Protein AF-A0A7C7HVB0-F1 (afdb_monomer)

Nearest PDB structures (foldseek):
  6q58-assembly1_A  TM=4.649E-01  e=7.380E+00  Streptomyces lividans 1326
  5cwp-assembly1_A  TM=2.151E-01  e=1.374E+00  synthetic construct
  7ep2-assembly2_D  TM=2.097E-01  e=2.807E+00  Homo sapiens

Structure (mmCIF, N/CA/C/O backbone):
data_AF-A0A7C7HVB0-F1
#
_entry.id   AF-A0A7C7HVB0-F1
#
loop_
_atom_site.group_PDB
_atom_site.id
_atom_site.type_symbol
_atom_site.label_atom_id
_atom_site.label_alt_id
_atom_site.label_comp_id
_atom_site.label_asym_id
_atom_site.label_entity_id
_atom_site.label_seq_id
_atom_site.pdbx_PDB_ins_code
_atom_site.Cartn_x
_atom_site.Cartn_y
_atom_site.Cartn_z
_atom_site.occupancy
_atom_site.B_iso_or_equiv
_atom_site.auth_seq_id
_atom_site.auth_comp_id
_atom_site.auth_asym_id
_atom_site.auth_atom_id
_atom_site.pdbx_PDB_model_num
ATOM 1 N N . MET A 1 1 ? -3.105 -28.404 -11.702 1.00 42.12 1 MET A N 1
ATOM 2 C CA . MET A 1 1 ? -2.028 -27.548 -11.174 1.00 42.12 1 MET A CA 1
ATOM 3 C C . MET A 1 1 ? -1.802 -28.006 -9.749 1.00 42.12 1 MET A C 1
ATOM 5 O O . MET A 1 1 ? -2.769 -28.038 -9.002 1.00 42.12 1 MET A O 1
ATOM 9 N N . GLU A 1 2 ? -0.617 -28.527 -9.426 1.00 42.00 2 GLU A N 1
ATOM 10 C CA . GLU A 1 2 ? -0.281 -28.885 -8.041 1.00 42.00 2 GLU A CA 1
ATOM 11 C C . GLU A 1 2 ? -0.325 -27.612 -7.193 1.00 42.00 2 GLU A C 1
ATOM 13 O O . GLU A 1 2 ? 0.260 -26.604 -7.588 1.00 42.00 2 GLU A O 1
ATOM 18 N N . ASN A 1 3 ? -1.037 -27.647 -6.064 1.00 48.50 3 ASN A N 1
ATOM 19 C CA . ASN A 1 3 ? -1.001 -26.578 -5.071 1.00 48.50 3 ASN A CA 1
ATOM 20 C C . ASN A 1 3 ? 0.441 -26.468 -4.571 1.00 48.50 3 ASN A C 1
ATOM 22 O O . ASN A 1 3 ? 0.884 -27.282 -3.759 1.00 48.50 3 ASN A O 1
ATOM 26 N N . MET A 1 4 ? 1.190 -25.506 -5.107 1.00 57.09 4 MET A N 1
ATOM 27 C CA . MET A 1 4 ? 2.541 -25.223 -4.653 1.00 57.09 4 MET A CA 1
ATOM 28 C C . MET A 1 4 ? 2.419 -24.672 -3.234 1.00 57.09 4 MET A C 1
ATOM 30 O O . MET A 1 4 ? 1.972 -23.549 -3.028 1.00 57.09 4 MET A O 1
ATOM 34 N N . HIS A 1 5 ? 2.719 -25.512 -2.247 1.00 66.75 5 HIS A N 1
ATOM 35 C CA . HIS A 1 5 ? 2.723 -25.111 -0.850 1.00 66.75 5 HIS A CA 1
ATOM 36 C C . HIS A 1 5 ? 3.923 -24.188 -0.624 1.00 66.75 5 HIS A C 1
ATOM 38 O O . HIS A 1 5 ? 5.062 -24.589 -0.869 1.00 66.75 5 HIS A O 1
ATOM 44 N N . TYR A 1 6 ? 3.659 -22.956 -0.194 1.00 70.06 6 TYR A N 1
ATOM 45 C CA . TYR A 1 6 ? 4.676 -21.975 0.169 1.00 70.06 6 TYR A CA 1
ATOM 46 C C . TYR A 1 6 ? 4.666 -21.828 1.698 1.00 70.06 6 TYR A C 1
ATOM 48 O O . TYR A 1 6 ? 3.836 -21.079 2.206 1.00 70.06 6 TYR A O 1
ATOM 56 N N . PRO A 1 7 ? 5.548 -22.521 2.446 1.00 76.56 7 PRO A N 1
ATOM 57 C CA . PRO A 1 7 ? 5.555 -22.475 3.914 1.00 76.56 7 PRO A CA 1
ATOM 58 C C . PRO A 1 7 ? 5.655 -21.051 4.473 1.00 76.56 7 PRO A C 1
ATOM 60 O O . PRO A 1 7 ? 5.001 -20.721 5.449 1.00 76.56 7 PRO A O 1
ATOM 63 N N . GLU A 1 8 ? 6.395 -20.182 3.779 1.00 79.25 8 GLU A N 1
ATOM 64 C CA . GLU A 1 8 ? 6.536 -18.761 4.120 1.00 79.25 8 GLU A CA 1
ATOM 65 C C . GLU A 1 8 ? 5.196 -18.002 4.116 1.00 79.25 8 GLU A C 1
ATOM 67 O O . GLU A 1 8 ? 5.037 -17.051 4.876 1.00 79.25 8 GLU A O 1
ATOM 72 N N . VAL A 1 9 ? 4.234 -18.411 3.276 1.00 83.06 9 VAL A N 1
ATOM 73 C CA . VAL A 1 9 ? 2.892 -17.807 3.232 1.00 83.06 9 VAL A CA 1
ATOM 74 C C . VAL A 1 9 ? 2.084 -18.227 4.449 1.00 83.06 9 VAL A C 1
ATOM 76 O O . VAL A 1 9 ? 1.495 -17.367 5.090 1.00 83.06 9 VAL A O 1
ATOM 79 N N . GLU A 1 10 ? 2.070 -19.518 4.789 1.00 87.94 10 GLU A N 1
ATOM 80 C CA . GLU A 1 10 ? 1.307 -20.006 5.946 1.00 87.94 10 GLU A CA 1
ATOM 81 C C . GLU A 1 10 ? 1.874 -19.460 7.262 1.00 87.94 10 GLU A C 1
ATOM 83 O O . GLU A 1 10 ? 1.115 -18.959 8.085 1.00 87.94 10 GLU A O 1
ATOM 88 N N . ASP A 1 11 ? 3.202 -19.443 7.423 1.00 90.56 11 ASP A N 1
ATOM 89 C CA . ASP A 1 11 ? 3.842 -18.889 8.621 1.00 90.56 11 ASP A CA 1
ATOM 90 C C . ASP A 1 11 ? 3.519 -17.394 8.800 1.00 90.56 11 ASP A C 1
ATOM 92 O O . ASP A 1 11 ? 3.215 -16.949 9.910 1.00 90.56 11 ASP A O 1
ATOM 96 N N . LEU A 1 12 ? 3.569 -16.604 7.717 1.00 92.50 12 LEU A N 1
ATOM 97 C CA . LEU A 1 12 ? 3.230 -15.178 7.769 1.00 92.50 12 LEU A CA 1
ATOM 98 C C . LEU A 1 12 ? 1.736 -14.967 8.021 1.00 92.50 12 LEU A C 1
ATOM 100 O O . LEU A 1 12 ? 1.354 -14.073 8.773 1.00 92.50 12 LEU A O 1
ATOM 104 N N . LYS A 1 13 ? 0.889 -15.791 7.407 1.00 94.12 13 LYS A N 1
ATOM 105 C CA . LYS A 1 13 ? -0.560 -15.755 7.580 1.00 94.12 13 LYS A CA 1
ATOM 106 C C . LYS A 1 13 ? -0.952 -16.035 9.030 1.00 94.12 13 LYS A C 1
ATOM 108 O O . LYS A 1 13 ? -1.757 -15.288 9.586 1.00 94.12 13 LYS A O 1
ATOM 113 N N . ASP A 1 14 ? -0.358 -17.050 9.651 1.00 94.81 14 ASP A N 1
ATOM 114 C CA . ASP A 1 14 ? -0.587 -17.384 11.059 1.00 94.81 14 ASP A CA 1
ATOM 115 C C . ASP A 1 14 ? -0.126 -16.252 11.985 1.00 94.81 14 ASP A C 1
ATOM 117 O O . ASP A 1 14 ? -0.855 -15.862 12.899 1.00 94.81 14 ASP A O 1
ATOM 121 N N . GLN A 1 15 ? 1.047 -15.663 11.721 1.00 94.44 15 GLN A N 1
ATOM 122 C CA . GLN A 1 15 ? 1.538 -14.503 12.475 1.00 94.44 15 GLN A CA 1
ATOM 123 C C . GLN A 1 15 ? 0.609 -13.296 12.331 1.00 94.44 15 GLN A C 1
ATOM 125 O O . GLN A 1 15 ? 0.209 -12.703 13.334 1.00 94.44 15 GLN A O 1
ATOM 130 N N . PHE A 1 16 ? 0.233 -12.957 11.097 1.00 96.75 16 PHE A N 1
ATOM 131 C CA . PHE A 1 16 ? -0.654 -11.842 10.796 1.00 96.75 16 PHE A CA 1
ATOM 132 C C . PHE A 1 16 ? -1.998 -12.009 11.507 1.00 96.75 16 PHE A C 1
ATOM 134 O O . PHE A 1 16 ? -2.391 -11.137 12.281 1.00 96.75 16 PHE A O 1
ATOM 141 N N . PHE A 1 17 ? -2.676 -13.146 11.326 1.00 97.44 17 PHE A N 1
ATOM 142 C CA . PHE A 1 17 ? -3.973 -13.371 11.961 1.00 97.44 17 PHE A CA 1
ATOM 143 C C . PHE A 1 17 ? -3.888 -13.510 13.478 1.00 97.44 17 PHE A C 1
ATOM 145 O O . PHE A 1 17 ? -4.813 -13.075 14.159 1.00 97.44 17 PHE A O 1
ATOM 152 N N . GLY A 1 18 ? -2.774 -14.009 14.017 1.00 97.00 18 GLY A N 1
ATOM 153 C CA . GLY A 1 18 ? -2.519 -13.972 15.452 1.00 97.00 18 GLY A CA 1
ATOM 154 C C . GLY A 1 18 ? -2.481 -12.543 16.001 1.00 97.00 18 GLY A C 1
ATOM 155 O O . GLY A 1 18 ? -3.007 -12.292 17.083 1.00 97.00 18 GLY A O 1
ATOM 156 N N . ILE A 1 19 ? -1.916 -11.577 15.268 1.00 96.12 19 ILE A N 1
ATOM 157 C CA . ILE A 1 19 ? -1.970 -10.166 15.681 1.00 96.12 19 ILE A CA 1
ATOM 158 C C . ILE A 1 19 ? -3.394 -9.619 15.536 1.00 96.12 19 ILE A C 1
ATOM 160 O O . ILE A 1 19 ? -3.898 -8.990 16.465 1.00 96.12 19 ILE A O 1
ATOM 164 N N . ILE A 1 20 ? -4.064 -9.898 14.413 1.00 97.94 20 ILE A N 1
ATOM 165 C CA . ILE A 1 20 ? -5.434 -9.428 14.167 1.00 97.94 20 ILE A CA 1
ATOM 166 C C . ILE A 1 20 ? -6.388 -9.880 15.284 1.00 97.94 20 ILE A C 1
ATOM 168 O O . ILE A 1 20 ? -7.105 -9.059 15.844 1.00 97.94 20 ILE A O 1
ATOM 172 N N . GLU A 1 21 ? -6.351 -11.149 15.684 1.00 97.56 21 GLU A N 1
ATOM 173 C CA . GLU A 1 21 ? -7.216 -11.682 16.747 1.00 97.56 21 GLU A CA 1
ATOM 174 C C . GLU A 1 21 ? -6.940 -11.076 18.132 1.00 97.56 21 GLU A C 1
ATOM 176 O O . GLU A 1 21 ? -7.835 -11.028 18.974 1.00 97.56 21 GLU A O 1
ATOM 181 N N . ASN A 1 22 ? -5.714 -10.605 18.380 1.00 96.88 22 ASN A N 1
ATOM 182 C CA . ASN A 1 22 ? -5.331 -9.996 19.654 1.00 96.88 22 ASN A CA 1
ATOM 183 C C . ASN A 1 22 ? -5.592 -8.483 19.712 1.00 96.88 22 ASN A C 1
ATOM 185 O O . ASN A 1 22 ? -5.660 -7.920 20.805 1.00 96.88 22 ASN A O 1
ATOM 189 N N . SER A 1 23 ? -5.689 -7.816 18.560 1.00 96.94 23 SER A N 1
ATOM 190 C CA . SER A 1 23 ? -5.775 -6.352 18.469 1.00 96.94 23 SER A CA 1
ATOM 191 C C . SER A 1 23 ? -7.133 -5.829 18.001 1.00 96.94 23 SER A C 1
ATOM 193 O O . SER A 1 23 ? -7.411 -4.645 18.190 1.00 96.94 23 SER A O 1
ATOM 195 N N . PHE A 1 24 ? -7.967 -6.684 17.409 1.00 98.06 24 PHE A N 1
ATOM 196 C CA . PHE A 1 24 ? -9.258 -6.308 16.840 1.00 98.06 24 PHE A CA 1
ATOM 197 C C . PHE A 1 24 ? -10.408 -7.024 17.550 1.00 98.06 24 PHE A C 1
ATOM 199 O O . PHE A 1 24 ? -10.239 -8.096 18.137 1.00 98.06 24 PHE A O 1
ATOM 206 N N . SER A 1 25 ? -11.604 -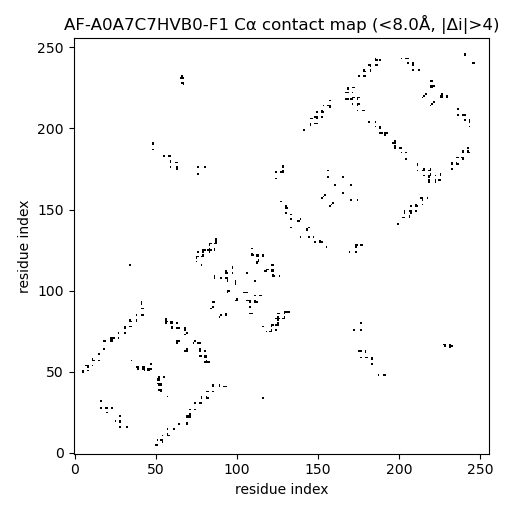6.444 17.482 1.00 98.19 25 SER A N 1
ATOM 207 C CA . SER A 1 25 ? -12.823 -7.165 17.844 1.00 98.19 25 SER A CA 1
ATOM 208 C C . SER A 1 25 ? -13.030 -8.378 16.931 1.00 98.19 25 SER A C 1
ATOM 210 O O . SER A 1 25 ? -12.550 -8.424 15.798 1.00 98.19 25 SER A O 1
ATOM 212 N N . ALA A 1 26 ? -13.773 -9.376 17.416 1.00 97.94 26 ALA A N 1
ATOM 213 C CA . ALA A 1 26 ? -14.021 -10.605 16.663 1.00 97.94 26 ALA A CA 1
ATOM 214 C C . ALA A 1 26 ? -14.677 -10.345 15.292 1.00 97.94 26 ALA A C 1
ATOM 216 O O . ALA A 1 26 ? -14.351 -11.025 14.321 1.00 97.94 26 ALA A O 1
ATOM 217 N N . ASP A 1 27 ? -15.556 -9.342 15.208 1.00 97.75 27 ASP A N 1
ATOM 218 C CA . ASP A 1 27 ? -16.249 -8.980 13.969 1.00 97.75 27 ASP A CA 1
ATOM 219 C C . ASP A 1 27 ? -15.281 -8.371 12.937 1.00 97.75 27 ASP A C 1
ATOM 221 O O . ASP A 1 27 ? -15.281 -8.791 11.778 1.00 97.75 27 ASP A O 1
ATOM 225 N N . GLU A 1 28 ? -14.407 -7.440 13.342 1.00 98.00 28 GLU A N 1
ATOM 226 C CA . GLU A 1 28 ? -13.402 -6.865 12.433 1.00 98.00 28 GLU A CA 1
ATOM 227 C C . GLU A 1 28 ? -12.306 -7.877 12.074 1.00 98.00 28 GLU A C 1
ATOM 229 O O . GLU A 1 28 ? -11.861 -7.924 10.925 1.00 98.00 28 GLU A O 1
ATOM 234 N N . ALA A 1 29 ? -11.914 -8.747 13.008 1.00 98.25 29 ALA A N 1
ATOM 235 C CA . ALA A 1 29 ? -10.972 -9.828 12.737 1.00 98.25 29 ALA A CA 1
ATOM 236 C C . ALA A 1 29 ? -11.500 -10.788 11.658 1.00 98.25 29 ALA A C 1
ATOM 238 O O . ALA A 1 29 ? -10.781 -11.118 10.708 1.00 98.25 29 ALA A O 1
ATOM 239 N N . GLU A 1 30 ? -12.772 -11.189 11.751 1.00 98.00 30 GLU A N 1
ATOM 240 C CA . GLU A 1 30 ? -13.417 -12.019 10.730 1.00 98.00 30 GLU A CA 1
ATOM 241 C C . GLU A 1 30 ? -13.552 -11.274 9.398 1.00 98.00 30 GLU A C 1
ATOM 243 O O . GLU A 1 30 ? -13.334 -11.848 8.329 1.00 98.00 30 GLU A O 1
ATOM 248 N N . ARG A 1 31 ? -13.835 -9.969 9.435 1.00 98.00 31 ARG A N 1
ATOM 249 C CA . ARG A 1 31 ? -13.910 -9.141 8.229 1.00 98.00 31 ARG A CA 1
ATOM 250 C C . ARG A 1 31 ? -12.564 -9.060 7.500 1.00 98.00 31 ARG A C 1
ATOM 252 O O . ARG A 1 31 ? -12.528 -9.231 6.279 1.00 98.00 31 ARG A O 1
ATOM 259 N N . ILE A 1 32 ? -11.461 -8.883 8.228 1.00 98.44 32 ILE A N 1
ATOM 260 C CA . ILE A 1 32 ? -10.094 -8.897 7.681 1.00 98.44 32 ILE A CA 1
ATOM 261 C C . ILE A 1 32 ? -9.744 -10.288 7.128 1.00 98.44 32 ILE A C 1
ATOM 263 O O . ILE A 1 32 ? -9.194 -10.402 6.029 1.00 98.44 32 ILE A O 1
ATOM 267 N N . ARG A 1 33 ? -10.115 -11.362 7.834 1.00 98.12 33 ARG A N 1
ATOM 268 C CA . ARG A 1 33 ? -9.918 -12.747 7.375 1.00 98.12 33 ARG A CA 1
ATOM 269 C C . ARG A 1 33 ? -10.678 -13.044 6.085 1.00 98.12 33 ARG A C 1
ATOM 271 O O . ARG A 1 33 ? -10.106 -13.594 5.142 1.00 98.12 33 ARG A O 1
ATOM 278 N N . SER A 1 34 ? -11.943 -12.643 6.017 1.00 97.69 34 SER A N 1
ATOM 279 C CA . SER A 1 34 ? -12.758 -12.769 4.811 1.00 97.69 34 SER A CA 1
ATOM 280 C C . SER A 1 34 ? -12.168 -11.959 3.655 1.00 97.69 34 SER A C 1
ATOM 282 O O . SER A 1 34 ? -12.130 -12.454 2.530 1.00 97.69 34 SER A O 1
ATOM 284 N N . ALA A 1 35 ? -11.689 -10.740 3.917 1.00 98.06 35 ALA A N 1
ATOM 285 C CA . ALA A 1 35 ? -11.037 -9.904 2.914 1.00 98.06 35 ALA A CA 1
ATOM 286 C C . ALA A 1 35 ? -9.789 -10.572 2.326 1.00 98.06 35 ALA A C 1
ATOM 288 O O . ALA A 1 35 ? -9.658 -10.631 1.107 1.00 98.06 35 ALA A O 1
ATOM 289 N N . HIS A 1 36 ? -8.921 -11.129 3.174 1.00 97.56 36 HIS A N 1
ATOM 290 C CA . HIS A 1 36 ? -7.733 -11.862 2.737 1.00 97.56 36 HIS A CA 1
ATOM 291 C C . HIS A 1 36 ? -8.094 -13.054 1.848 1.00 97.56 36 HIS A C 1
ATOM 293 O O . HIS A 1 36 ? -7.514 -13.216 0.782 1.00 97.56 36 HIS A O 1
ATOM 299 N N . ASN A 1 37 ? -9.067 -13.878 2.253 1.00 95.88 37 ASN A N 1
ATOM 300 C CA . ASN A 1 37 ? -9.448 -15.062 1.477 1.00 95.88 37 ASN A CA 1
ATOM 301 C C . ASN A 1 37 ? -9.921 -14.685 0.067 1.00 95.88 37 ASN A C 1
ATOM 303 O O . ASN A 1 37 ? -9.540 -15.330 -0.905 1.00 95.88 37 ASN A O 1
ATOM 307 N N . ILE A 1 38 ? -10.705 -13.611 -0.049 1.00 96.12 38 ILE A N 1
ATOM 308 C CA . ILE A 1 38 ? -11.164 -13.117 -1.348 1.00 96.12 38 ILE A CA 1
ATOM 309 C C . ILE A 1 38 ? -9.994 -12.526 -2.147 1.00 96.12 38 ILE A C 1
ATOM 311 O O . ILE A 1 38 ? -9.844 -12.850 -3.321 1.00 96.12 38 ILE A O 1
ATOM 315 N N . ALA A 1 39 ? -9.139 -11.702 -1.535 1.00 95.69 39 ALA A N 1
ATOM 316 C CA . ALA A 1 39 ? -7.983 -11.113 -2.214 1.00 95.69 39 ALA A CA 1
ATOM 317 C C . ALA A 1 39 ? -6.993 -12.180 -2.724 1.00 95.69 39 ALA A C 1
ATOM 319 O O . ALA A 1 39 ? -6.521 -12.089 -3.861 1.00 95.69 39 ALA A O 1
ATOM 320 N N . SER A 1 40 ? -6.742 -13.219 -1.924 1.00 93.31 40 SER A N 1
ATOM 321 C CA . SER A 1 40 ? -5.940 -14.394 -2.284 1.00 93.31 40 SER A CA 1
ATOM 322 C C . SER A 1 40 ? -6.563 -15.148 -3.465 1.00 93.31 40 SER A C 1
ATOM 324 O O . SER A 1 40 ? -5.880 -15.456 -4.443 1.00 93.31 40 SER A O 1
ATOM 326 N N . ASP A 1 41 ? -7.885 -15.352 -3.448 1.00 93.12 41 ASP A N 1
ATOM 327 C CA . ASP A 1 41 ? -8.610 -15.995 -4.547 1.00 93.12 41 ASP A CA 1
ATOM 328 C C . ASP A 1 41 ? -8.554 -15.190 -5.852 1.00 93.12 41 ASP A C 1
ATOM 330 O O . ASP A 1 41 ? -8.350 -15.774 -6.919 1.00 93.12 41 ASP A O 1
ATOM 334 N N . LEU A 1 42 ? -8.669 -13.859 -5.780 1.00 93.25 42 LEU A N 1
ATOM 335 C CA . LEU A 1 42 ? -8.541 -12.977 -6.946 1.00 93.25 42 LEU A CA 1
ATOM 336 C C . LEU A 1 42 ? -7.151 -13.081 -7.594 1.00 93.25 42 LEU A C 1
ATOM 338 O O . LEU A 1 42 ? -7.038 -13.011 -8.818 1.00 93.25 42 LEU A O 1
ATOM 342 N N . HIS A 1 43 ? -6.104 -13.291 -6.791 1.00 92.06 43 HIS A N 1
ATOM 343 C CA . HIS A 1 43 ? -4.714 -13.364 -7.249 1.00 92.06 43 HIS A CA 1
ATOM 344 C C . HIS A 1 43 ? -4.167 -14.791 -7.380 1.00 92.06 43 HIS A C 1
ATOM 346 O O . HIS A 1 43 ? -2.969 -14.957 -7.615 1.00 92.06 43 HIS A O 1
ATOM 352 N N . ARG A 1 44 ? -5.011 -15.824 -7.276 1.00 87.50 44 ARG A N 1
ATOM 353 C CA . ARG A 1 44 ? -4.585 -17.234 -7.202 1.00 87.50 44 ARG A CA 1
ATOM 354 C C . ARG A 1 44 ? -3.639 -17.667 -8.329 1.00 87.50 44 ARG A C 1
ATOM 356 O O . ARG A 1 44 ? -2.727 -18.456 -8.097 1.00 87.50 44 ARG A O 1
ATOM 363 N N . ASP A 1 45 ? -3.838 -17.140 -9.536 1.00 83.62 45 ASP A N 1
ATOM 364 C CA . ASP A 1 45 ? -3.037 -17.478 -10.722 1.00 83.62 45 ASP A CA 1
ATOM 365 C C . ASP A 1 45 ? -1.867 -16.502 -10.973 1.00 83.62 45 ASP A C 1
ATOM 367 O O . ASP A 1 45 ? -1.157 -16.604 -11.980 1.00 83.62 45 ASP A O 1
ATOM 371 N N . LYS A 1 46 ? -1.651 -15.529 -10.080 1.00 80.75 46 LYS A N 1
ATOM 372 C CA . LYS A 1 46 ? -0.595 -14.519 -10.190 1.00 80.75 46 LYS A CA 1
ATOM 373 C C . LYS A 1 46 ? 0.609 -14.916 -9.343 1.00 80.75 46 LYS A C 1
ATOM 375 O O . LYS A 1 46 ? 0.502 -15.388 -8.215 1.00 80.75 46 LYS A O 1
ATOM 380 N N . LEU A 1 47 ? 1.792 -14.655 -9.888 1.00 78.12 47 LEU A N 1
ATOM 381 C CA . LEU A 1 47 ? 3.053 -14.781 -9.168 1.00 78.12 47 LEU A CA 1
ATOM 382 C C . LEU A 1 47 ? 3.728 -13.418 -9.086 1.00 78.12 47 LEU A C 1
ATOM 384 O O . LEU A 1 47 ? 3.852 -12.718 -10.094 1.00 78.12 47 LEU A O 1
ATOM 388 N N . TYR A 1 48 ? 4.257 -13.092 -7.913 1.00 71.56 48 TYR A N 1
ATOM 389 C CA . TYR A 1 48 ? 5.121 -11.941 -7.701 1.00 71.56 48 TYR A CA 1
ATOM 390 C C . TYR A 1 48 ? 6.552 -12.426 -7.470 1.00 71.56 48 TYR A C 1
ATOM 392 O O . TYR A 1 48 ? 6.825 -13.182 -6.551 1.00 71.56 48 TYR A O 1
ATOM 400 N N . ALA A 1 49 ? 7.503 -12.038 -8.321 1.00 68.31 49 ALA A N 1
ATOM 401 C CA . ALA A 1 49 ? 8.912 -12.438 -8.183 1.00 68.31 49 ALA A CA 1
ATOM 402 C C . ALA A 1 49 ? 9.163 -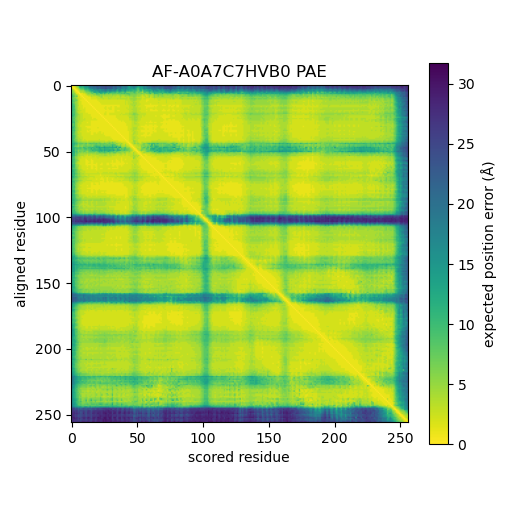13.962 -7.995 1.00 68.31 49 ALA A C 1
ATOM 404 O O . ALA A 1 49 ? 10.176 -14.358 -7.421 1.00 68.31 49 ALA A O 1
ATOM 405 N N . SER A 1 50 ? 8.316 -14.819 -8.584 1.00 70.50 50 SER A N 1
ATOM 406 C CA . SER A 1 50 ? 8.323 -16.301 -8.485 1.00 70.50 50 SER A CA 1
ATOM 407 C C . SER A 1 50 ? 7.733 -16.901 -7.199 1.00 70.50 50 SER A C 1
ATOM 409 O O . SER A 1 50 ? 7.817 -18.114 -7.024 1.00 70.50 50 SER A O 1
ATOM 411 N N . VAL A 1 51 ? 7.134 -16.087 -6.330 1.00 74.06 51 VAL A N 1
ATOM 412 C CA . VAL A 1 51 ? 6.331 -16.540 -5.182 1.00 74.06 51 VAL A CA 1
ATOM 413 C C . VAL A 1 51 ? 4.857 -16.210 -5.411 1.00 74.06 51 VAL A C 1
ATOM 415 O O . VAL A 1 51 ? 4.540 -15.408 -6.293 1.00 74.06 51 VAL A O 1
ATOM 418 N N . SER A 1 52 ? 3.965 -16.834 -4.638 1.00 82.25 52 SER A N 1
ATOM 419 C CA . SER A 1 52 ? 2.542 -16.480 -4.641 1.00 82.25 52 SER A CA 1
ATOM 420 C C . SER A 1 52 ? 2.368 -14.978 -4.412 1.00 82.25 52 SER A C 1
ATOM 422 O O . SER A 1 52 ? 3.037 -14.403 -3.550 1.00 82.25 52 SER A O 1
ATOM 424 N N . TYR A 1 53 ? 1.479 -14.349 -5.182 1.00 87.06 53 TYR A N 1
ATOM 425 C CA . TYR A 1 53 ? 1.140 -12.938 -4.989 1.00 87.06 53 TYR A CA 1
ATOM 426 C C . TYR A 1 53 ? 0.537 -12.680 -3.599 1.00 87.06 53 TYR A C 1
ATOM 428 O O . TYR A 1 53 ? 0.758 -11.621 -3.021 1.00 87.06 53 TYR A O 1
ATOM 436 N N . ASP A 1 54 ? -0.125 -13.690 -3.028 1.00 89.62 54 ASP A N 1
ATOM 437 C CA . ASP A 1 54 ? -0.7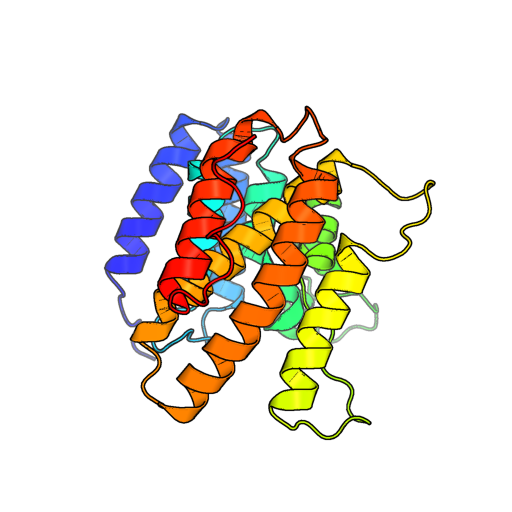03 -13.669 -1.680 1.00 89.62 54 ASP A CA 1
ATOM 438 C C . ASP A 1 54 ? 0.311 -13.252 -0.601 1.00 89.62 54 ASP A C 1
ATOM 440 O O . ASP A 1 54 ? -0.005 -12.514 0.329 1.00 89.62 54 ASP A O 1
ATOM 444 N N . LEU A 1 55 ? 1.581 -13.640 -0.778 1.00 90.75 55 LEU A N 1
ATOM 445 C CA . LEU A 1 55 ? 2.645 -13.268 0.149 1.00 90.75 55 LEU A CA 1
ATOM 446 C C . LEU A 1 55 ? 2.863 -11.748 0.201 1.00 90.75 55 LEU A C 1
ATOM 448 O O . LEU A 1 55 ? 3.091 -11.202 1.274 1.00 90.75 55 LEU A O 1
ATOM 452 N N . HIS A 1 56 ? 2.799 -11.063 -0.947 1.00 92.81 56 HIS A N 1
ATOM 453 C CA . HIS A 1 56 ? 2.961 -9.604 -1.012 1.00 92.81 56 HIS A CA 1
ATOM 454 C C . HIS A 1 56 ? 1.781 -8.893 -0.343 1.00 92.81 56 HIS A C 1
ATOM 456 O O . HIS A 1 56 ? 1.987 -7.967 0.438 1.00 92.81 56 HIS A O 1
ATOM 462 N N . LEU A 1 57 ? 0.555 -9.374 -0.569 1.00 95.12 57 LEU A N 1
ATOM 463 C CA . LEU A 1 57 ? -0.647 -8.817 0.062 1.00 95.12 57 LEU A CA 1
ATOM 464 C C . LEU A 1 57 ? -0.563 -8.896 1.593 1.00 95.12 57 LEU A C 1
ATOM 466 O O . LEU A 1 57 ? -0.783 -7.897 2.284 1.00 95.12 57 LEU A O 1
ATOM 470 N N . LEU A 1 58 ? -0.180 -10.065 2.117 1.00 95.81 58 LEU A N 1
ATOM 471 C CA . LEU A 1 58 ? 0.031 -10.280 3.549 1.00 95.81 58 LEU A CA 1
ATOM 472 C C . LEU A 1 58 ? 1.154 -9.404 4.104 1.00 95.81 58 LEU A C 1
ATOM 474 O O . LEU A 1 58 ? 0.979 -8.788 5.149 1.00 95.81 58 LEU A O 1
ATOM 478 N N . GLU A 1 59 ? 2.287 -9.292 3.410 1.00 95.50 59 GLU A N 1
ATOM 479 C CA . GLU A 1 59 ? 3.406 -8.454 3.850 1.00 95.50 59 GLU A CA 1
ATOM 480 C C . GLU A 1 59 ? 3.042 -6.973 3.968 1.00 95.50 59 GLU A C 1
ATOM 482 O O . GLU A 1 59 ? 3.556 -6.288 4.859 1.00 95.50 59 GLU A O 1
ATOM 487 N N . VAL A 1 60 ? 2.201 -6.467 3.065 1.00 97.12 60 VAL A N 1
ATOM 488 C CA . VAL A 1 60 ? 1.729 -5.079 3.101 1.00 97.12 60 VAL A CA 1
ATOM 489 C C . VAL A 1 60 ? 0.756 -4.873 4.261 1.00 97.12 60 VAL A C 1
ATOM 491 O O . VAL A 1 60 ? 0.938 -3.940 5.046 1.00 97.12 60 VAL A O 1
ATOM 494 N N . ALA A 1 61 ? -0.228 -5.761 4.421 1.00 97.75 61 ALA A N 1
ATOM 495 C CA . ALA A 1 61 ? -1.190 -5.694 5.522 1.00 97.75 61 ALA A CA 1
ATOM 496 C C . ALA A 1 61 ? -0.513 -5.843 6.899 1.00 97.75 61 ALA A C 1
ATOM 498 O O . ALA A 1 61 ? -0.790 -5.078 7.821 1.00 97.75 61 ALA A O 1
ATOM 499 N N . GLU A 1 62 ? 0.432 -6.772 7.025 1.00 96.44 62 GLU A N 1
ATOM 500 C CA . GLU A 1 62 ? 1.253 -6.963 8.221 1.00 96.44 62 GLU A CA 1
ATOM 501 C C . GLU A 1 62 ? 2.143 -5.741 8.494 1.00 96.44 62 GLU A C 1
ATOM 503 O O . GLU A 1 62 ? 2.262 -5.292 9.633 1.00 96.44 62 GLU A O 1
ATOM 508 N N . GLY A 1 63 ? 2.710 -5.132 7.448 1.00 95.75 63 GLY A N 1
ATOM 509 C CA . GLY A 1 63 ? 3.458 -3.883 7.570 1.00 95.75 63 GLY A CA 1
ATOM 510 C C . GLY A 1 63 ? 2.631 -2.753 8.189 1.00 95.75 63 GLY A C 1
ATOM 511 O O . GLY A 1 63 ? 3.137 -2.046 9.055 1.00 95.75 63 GLY A O 1
ATOM 512 N N . LEU A 1 64 ? 1.356 -2.615 7.808 1.00 96.75 64 LEU A N 1
ATOM 513 C CA . LEU A 1 64 ? 0.451 -1.618 8.395 1.00 96.75 64 LEU A CA 1
ATOM 514 C C . LEU A 1 64 ? 0.222 -1.851 9.893 1.00 96.75 64 LEU A C 1
ATOM 516 O O . LEU A 1 64 ? 0.238 -0.910 10.687 1.00 96.75 64 LEU A O 1
ATOM 520 N N . VAL A 1 65 ? 0.039 -3.108 10.288 1.00 95.75 65 VAL A N 1
ATOM 521 C CA . VAL A 1 65 ? -0.111 -3.491 11.695 1.00 95.75 65 VAL A CA 1
ATOM 522 C C . VAL A 1 65 ? 1.147 -3.120 12.489 1.00 95.75 65 VAL A C 1
ATOM 524 O O . VAL A 1 65 ? 1.034 -2.469 13.528 1.00 95.75 65 VAL A O 1
ATOM 527 N N . HIS A 1 66 ? 2.337 -3.445 11.971 1.00 92.62 66 HIS A N 1
ATOM 528 C CA . HIS A 1 66 ? 3.617 -3.158 12.636 1.00 92.62 66 HIS A CA 1
ATOM 529 C C . HIS A 1 66 ? 3.919 -1.670 12.789 1.00 92.62 66 HIS A C 1
ATOM 531 O O . HIS A 1 66 ? 4.503 -1.281 13.797 1.00 92.62 66 HIS A O 1
ATOM 537 N N . VAL A 1 67 ? 3.507 -0.824 11.838 1.00 90.75 67 VAL A N 1
ATOM 538 C CA . VAL A 1 67 ? 3.707 0.629 11.976 1.00 90.75 67 VAL A CA 1
ATOM 539 C C . VAL A 1 67 ? 2.718 1.289 12.942 1.00 90.75 67 VAL A C 1
ATOM 541 O O . VAL A 1 67 ? 2.833 2.485 13.179 1.00 90.75 67 VAL A O 1
ATOM 544 N N . GLY A 1 68 ? 1.755 0.542 13.498 1.00 90.94 68 GLY A N 1
ATOM 545 C CA . GLY A 1 68 ? 0.850 1.025 14.543 1.00 90.94 68 GLY A CA 1
ATOM 546 C C . GLY A 1 68 ? -0.625 1.131 14.152 1.00 90.94 68 GLY A C 1
ATOM 547 O O . GLY A 1 68 ? -1.392 1.740 14.894 1.00 90.94 68 GLY A O 1
ATOM 548 N N . PHE A 1 69 ? -1.060 0.535 13.035 1.00 93.62 69 PHE A N 1
ATOM 549 C CA . PHE A 1 69 ? -2.476 0.521 12.628 1.00 93.62 69 PHE A CA 1
ATOM 550 C C . PHE A 1 69 ? -3.262 -0.701 13.150 1.00 93.62 69 PHE A C 1
ATOM 552 O O . PHE A 1 69 ? -4.237 -1.134 12.540 1.00 93.62 69 PHE A O 1
ATOM 559 N N . ALA A 1 70 ? -2.864 -1.267 14.291 1.00 94.31 70 ALA A N 1
ATOM 560 C CA . ALA A 1 70 ? -3.468 -2.463 14.883 1.00 94.31 70 ALA A CA 1
ATOM 561 C C . ALA A 1 70 ? -4.667 -2.133 15.803 1.00 94.31 70 ALA A C 1
ATOM 563 O O . ALA A 1 70 ? -4.568 -2.247 17.023 1.00 94.31 70 ALA A O 1
ATOM 564 N N . SER A 1 71 ? -5.786 -1.665 15.239 1.00 94.88 71 SER A N 1
ATOM 565 C CA . SER A 1 71 ? -7.049 -1.473 15.979 1.00 94.88 71 SER A CA 1
ATOM 566 C C . SER A 1 71 ? -8.266 -1.372 15.054 1.00 94.88 71 SER A C 1
ATOM 568 O O . SER A 1 71 ? -8.125 -1.027 13.881 1.00 94.88 71 SER A O 1
ATOM 570 N N . ASP A 1 72 ? -9.471 -1.592 15.595 1.00 96.38 72 ASP A N 1
ATOM 571 C CA . ASP A 1 72 ? -10.749 -1.576 14.855 1.00 96.38 72 ASP A CA 1
ATOM 572 C C . ASP A 1 72 ? -10.938 -0.340 13.960 1.00 96.38 72 ASP A C 1
ATOM 574 O O . ASP A 1 72 ? -11.363 -0.457 12.812 1.00 96.38 72 ASP A O 1
ATOM 578 N N . GLN A 1 73 ? -10.540 0.851 14.421 1.00 94.31 73 GLN A N 1
ATOM 579 C CA . GLN A 1 73 ? -10.634 2.095 13.634 1.00 94.31 73 GLN A CA 1
ATOM 580 C C . GLN A 1 73 ? -9.773 2.100 12.352 1.00 94.31 73 GLN A C 1
ATOM 582 O O . GLN A 1 73 ? -9.893 2.997 11.509 1.00 94.31 73 GLN A O 1
ATOM 587 N N . HIS A 1 74 ? -8.877 1.126 12.206 1.00 96.19 74 HIS A N 1
ATOM 588 C CA . HIS A 1 74 ? -7.987 0.952 11.065 1.00 96.19 74 HIS A CA 1
ATOM 589 C C . HIS A 1 74 ? -8.285 -0.312 10.252 1.00 96.19 74 HIS A C 1
ATOM 591 O O . HIS A 1 74 ? -7.579 -0.557 9.275 1.00 96.19 74 HIS A O 1
ATOM 597 N N . ALA A 1 75 ? -9.331 -1.079 10.580 1.00 97.94 75 ALA A N 1
ATOM 598 C CA . ALA A 1 75 ? -9.672 -2.305 9.855 1.00 97.94 75 ALA A CA 1
ATOM 599 C C . ALA A 1 75 ? -9.824 -2.068 8.341 1.00 97.94 75 ALA A C 1
ATOM 601 O O . ALA A 1 75 ? -9.254 -2.803 7.538 1.00 97.94 75 ALA A O 1
ATOM 602 N N . ASP A 1 76 ? -10.475 -0.970 7.938 1.00 98.50 76 ASP A N 1
ATOM 603 C CA . ASP A 1 76 ? -10.597 -0.582 6.525 1.00 98.50 76 ASP A CA 1
ATOM 604 C C . ASP A 1 76 ? -9.245 -0.327 5.840 1.00 98.50 76 ASP A C 1
ATOM 606 O O . ASP A 1 76 ? -9.085 -0.638 4.663 1.00 98.50 76 ASP A O 1
ATOM 610 N N . LEU A 1 77 ? -8.254 0.211 6.557 1.00 98.12 77 LEU A N 1
ATOM 611 C CA . LEU A 1 77 ? -6.916 0.436 6.007 1.00 98.12 77 LEU A CA 1
ATOM 612 C C . LEU A 1 77 ? -6.168 -0.889 5.816 1.00 98.12 77 LEU A C 1
ATOM 614 O O . LEU A 1 77 ? -5.519 -1.081 4.790 1.00 98.12 77 LEU A O 1
ATOM 618 N N . ILE A 1 78 ? -6.293 -1.819 6.768 1.00 98.44 78 ILE A N 1
ATOM 619 C CA . ILE A 1 78 ? -5.716 -3.166 6.657 1.00 98.44 78 ILE A CA 1
ATOM 620 C C . ILE A 1 78 ? -6.348 -3.926 5.486 1.00 98.44 78 ILE A C 1
ATOM 622 O O . ILE A 1 78 ? -5.635 -4.500 4.662 1.00 98.44 78 ILE A O 1
ATOM 626 N N . ILE A 1 79 ? -7.678 -3.877 5.364 1.00 98.62 79 ILE A N 1
ATOM 627 C CA . ILE A 1 79 ? -8.411 -4.467 4.237 1.00 98.62 79 ILE A CA 1
ATOM 628 C C . ILE A 1 79 ? -7.964 -3.822 2.921 1.00 98.62 79 ILE A C 1
ATOM 630 O O . ILE A 1 79 ? -7.687 -4.537 1.961 1.00 98.62 79 ILE A O 1
ATOM 634 N N . ALA A 1 80 ? -7.823 -2.495 2.863 1.00 98.38 80 ALA A N 1
ATOM 635 C CA . ALA A 1 80 ? -7.296 -1.824 1.677 1.00 98.38 80 ALA A CA 1
ATOM 636 C C . ALA A 1 80 ? -5.871 -2.286 1.332 1.00 98.38 80 ALA A C 1
ATOM 638 O O . ALA A 1 80 ? -5.574 -2.476 0.157 1.00 98.38 80 ALA A O 1
ATOM 639 N N . GLY A 1 81 ? -5.0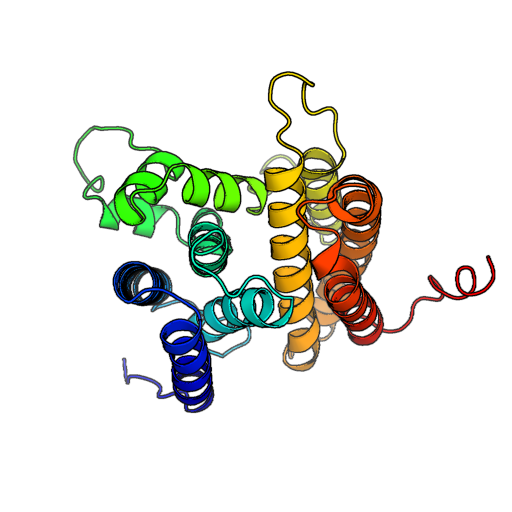19 -2.551 2.328 1.00 98.06 81 GLY A N 1
ATOM 640 C CA . GLY A 1 81 ? -3.702 -3.163 2.126 1.00 98.06 81 GLY A CA 1
ATOM 641 C C . GLY A 1 81 ? -3.768 -4.541 1.460 1.00 98.06 81 GLY A C 1
ATOM 642 O O . GLY A 1 81 ? -2.982 -4.819 0.560 1.00 98.06 81 GLY A O 1
ATOM 643 N N . LEU A 1 82 ? -4.753 -5.371 1.811 1.00 98.06 82 LEU A N 1
ATOM 644 C CA . LEU A 1 82 ? -4.977 -6.670 1.159 1.00 98.06 82 LEU A CA 1
ATOM 645 C C . LEU A 1 82 ? -5.482 -6.531 -0.288 1.00 98.06 82 LEU A C 1
ATOM 647 O O . LEU A 1 82 ? -5.208 -7.397 -1.113 1.00 98.06 82 LEU A O 1
ATOM 651 N N . TYR A 1 83 ? -6.193 -5.446 -0.614 1.00 97.75 83 TYR A N 1
ATOM 652 C CA . TYR A 1 83 ? -6.763 -5.212 -1.947 1.00 97.75 83 TYR A CA 1
ATOM 653 C C . TYR A 1 83 ? -5.976 -4.231 -2.828 1.00 97.75 83 TYR A C 1
ATOM 655 O O . TYR A 1 83 ? -6.378 -4.043 -3.975 1.00 97.75 83 TYR A O 1
ATOM 663 N N . HIS A 1 84 ? -4.892 -3.615 -2.345 1.00 96.12 84 HIS A N 1
ATOM 664 C CA . HIS A 1 84 ? -4.293 -2.420 -2.965 1.00 96.12 84 HIS A CA 1
ATOM 665 C C . HIS A 1 84 ? -3.920 -2.574 -4.450 1.00 96.12 84 HIS A C 1
ATOM 667 O O . HIS A 1 84 ? -4.113 -1.636 -5.226 1.00 96.12 84 HIS A O 1
ATOM 673 N N . ASP A 1 85 ? -3.470 -3.764 -4.852 1.00 94.50 85 ASP A N 1
ATOM 674 C CA . ASP A 1 85 ? -3.113 -4.076 -6.241 1.00 94.50 85 ASP A CA 1
ATOM 675 C C . ASP A 1 85 ? -4.276 -4.666 -7.057 1.00 94.50 85 ASP A C 1
ATOM 677 O O . ASP A 1 85 ? -4.204 -4.747 -8.282 1.00 94.50 85 ASP A O 1
ATOM 681 N N . SER A 1 86 ? -5.398 -5.022 -6.420 1.00 92.56 86 SER A N 1
ATOM 682 C CA . SER A 1 86 ? -6.517 -5.709 -7.089 1.00 92.56 86 SER A CA 1
ATOM 683 C C . SER A 1 86 ? -7.119 -4.879 -8.220 1.00 92.56 86 SER A C 1
ATOM 685 O O . SER A 1 86 ? -7.510 -5.412 -9.257 1.00 92.56 86 SER A O 1
ATOM 687 N N . PHE A 1 87 ? -7.183 -3.561 -8.016 1.00 89.94 87 PHE A N 1
ATOM 688 C CA . PHE A 1 87 ? -7.697 -2.614 -9.002 1.00 89.94 87 PHE A CA 1
ATOM 689 C C . PHE A 1 87 ? -6.815 -2.555 -10.259 1.00 89.94 87 PHE A C 1
ATOM 691 O O . PHE A 1 87 ? -7.329 -2.361 -11.359 1.00 89.94 87 PHE A O 1
ATOM 698 N N . GLU A 1 88 ? -5.499 -2.724 -10.105 1.00 88.75 88 GLU A N 1
ATOM 699 C CA . GLU A 1 88 ? -4.527 -2.664 -11.203 1.00 88.75 88 GLU A CA 1
ATOM 700 C C . GLU A 1 88 ? -4.373 -4.016 -11.906 1.00 88.75 88 GLU A C 1
ATOM 702 O O . GLU A 1 88 ? -4.366 -4.087 -13.136 1.00 88.75 88 GLU A O 1
ATOM 707 N N . ASP A 1 89 ? -4.245 -5.090 -11.127 1.00 90.19 89 ASP A N 1
ATOM 708 C CA . ASP A 1 89 ? -3.727 -6.367 -11.616 1.00 90.19 89 ASP A CA 1
ATOM 709 C C . ASP A 1 89 ? -4.812 -7.386 -11.971 1.00 90.19 89 ASP A C 1
ATOM 711 O O . ASP A 1 89 ? -4.558 -8.288 -12.789 1.00 90.19 89 ASP A O 1
ATOM 715 N N . VAL A 1 90 ? -5.994 -7.269 -11.358 1.00 91.38 90 VAL A N 1
ATOM 716 C CA . VAL A 1 90 ? -7.119 -8.207 -11.509 1.00 91.38 90 VAL A CA 1
ATOM 717 C C . VAL A 1 90 ? -8.501 -7.516 -11.595 1.00 91.38 90 VAL A C 1
ATOM 719 O O . VAL A 1 90 ? -9.470 -7.976 -10.976 1.00 91.38 90 VAL A O 1
ATOM 722 N N . PRO A 1 91 ? -8.656 -6.428 -12.387 1.00 91.31 91 PRO A N 1
ATOM 723 C CA . PRO A 1 91 ? -9.928 -5.705 -12.478 1.00 91.31 91 PRO A CA 1
ATOM 724 C C . PRO A 1 91 ? -11.065 -6.572 -13.040 1.00 91.31 91 PRO A C 1
ATOM 726 O O . PRO A 1 91 ? -12.208 -6.456 -12.606 1.00 91.31 91 PRO A O 1
ATOM 729 N N . GLU A 1 92 ? -10.773 -7.482 -13.972 1.00 90.38 92 GLU A N 1
ATOM 730 C CA . GLU A 1 92 ? -11.779 -8.383 -14.549 1.00 90.38 92 GLU A CA 1
ATOM 731 C C . GLU A 1 92 ? -12.289 -9.403 -13.525 1.00 90.38 92 GLU A C 1
ATOM 733 O O . GLU A 1 92 ? -13.489 -9.672 -13.464 1.00 90.38 92 GLU A O 1
ATOM 738 N N . GLN A 1 93 ? -11.400 -9.949 -12.691 1.00 91.12 93 GLN A N 1
ATOM 739 C CA . GLN A 1 93 ? -11.754 -10.908 -11.644 1.00 91.12 93 GLN A CA 1
ATOM 740 C C . GLN A 1 93 ? -12.630 -10.246 -10.575 1.00 91.12 93 GLN A C 1
ATOM 742 O O . GLN A 1 93 ? -13.607 -10.854 -10.138 1.00 91.12 93 GLN A O 1
ATOM 747 N N . LEU A 1 94 ? -12.342 -8.989 -10.208 1.00 90.31 94 LEU A N 1
ATOM 748 C CA . LEU A 1 94 ? -13.197 -8.199 -9.312 1.00 90.31 94 LEU A CA 1
ATOM 749 C C . LEU A 1 94 ? -14.627 -8.078 -9.859 1.00 90.31 94 LEU A C 1
ATOM 751 O O . LEU A 1 94 ? -15.594 -8.337 -9.140 1.00 90.31 94 LEU A O 1
ATOM 755 N N . LEU A 1 95 ? -14.771 -7.736 -11.143 1.00 90.25 95 LEU A N 1
ATOM 756 C CA . LEU A 1 95 ? -16.077 -7.612 -11.801 1.00 90.25 95 LEU A CA 1
ATOM 757 C C . LEU A 1 95 ? -16.810 -8.957 -11.908 1.00 90.25 95 LEU A C 1
ATOM 759 O O . LEU A 1 95 ? -18.030 -9.024 -11.731 1.00 90.25 95 LEU A O 1
ATOM 763 N N . GLN A 1 96 ? -16.080 -10.042 -12.171 1.00 89.19 96 GLN A N 1
ATOM 764 C CA . GLN A 1 96 ? -16.641 -11.393 -12.194 1.00 89.19 96 GLN A CA 1
ATOM 765 C C . GLN A 1 96 ? -17.129 -11.830 -10.810 1.00 89.19 96 GLN A C 1
ATOM 767 O O . GLN A 1 96 ? -18.206 -12.419 -10.712 1.00 89.19 96 GLN A O 1
ATOM 772 N N . PHE A 1 97 ? -16.391 -11.502 -9.745 1.00 87.00 97 PHE A N 1
ATOM 773 C CA . PHE A 1 97 ? -16.738 -11.869 -8.371 1.00 87.00 97 PHE A CA 1
ATOM 774 C C . PHE A 1 97 ? -18.091 -11.287 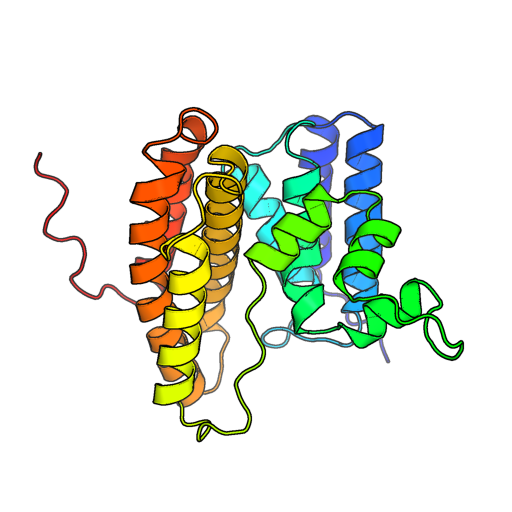-7.936 1.00 87.00 97 PHE A C 1
ATOM 776 O O . PHE A 1 97 ? -18.870 -11.961 -7.265 1.00 87.00 97 PHE A O 1
ATOM 783 N N . VAL A 1 98 ? -18.420 -10.064 -8.370 1.00 87.62 98 VAL A N 1
ATOM 784 C CA . VAL A 1 98 ? -19.723 -9.429 -8.091 1.00 87.62 98 VAL A CA 1
ATOM 785 C C . VAL A 1 98 ? -20.836 -9.826 -9.072 1.00 87.62 98 VAL A C 1
ATOM 787 O O . VAL A 1 98 ? -21.940 -9.288 -9.001 1.00 87.62 98 VAL A O 1
ATOM 790 N N . GLY A 1 99 ? -20.577 -10.780 -9.973 1.00 74.38 99 GLY A N 1
ATOM 791 C CA . GLY A 1 99 ? -21.566 -11.287 -10.925 1.00 74.38 99 GLY A CA 1
ATOM 792 C C . GLY A 1 99 ? -21.842 -10.362 -12.115 1.00 74.38 99 GLY A C 1
ATOM 793 O O . GLY A 1 99 ? -22.826 -10.568 -12.820 1.00 74.38 99 GLY A O 1
ATOM 794 N N . SER A 1 100 ? -20.982 -9.372 -12.376 1.00 61.81 100 SER A N 1
ATOM 795 C CA . SER A 1 100 ? -21.125 -8.452 -13.519 1.00 61.81 100 SER A CA 1
ATOM 796 C C . SER A 1 100 ? -20.623 -9.046 -14.844 1.00 61.81 100 SER A C 1
ATOM 798 O O . SER A 1 100 ? -20.770 -8.442 -15.906 1.00 61.81 100 SER A O 1
ATOM 800 N N . GLY A 1 101 ? -20.066 -10.260 -14.815 1.00 53.59 101 GLY A N 1
ATOM 801 C CA . GLY A 1 101 ? -19.696 -11.015 -16.008 1.00 53.59 101 GLY A CA 1
ATOM 802 C C . GLY A 1 101 ? -20.923 -11.585 -16.726 1.00 53.59 101 GLY A C 1
ATOM 803 O O . GLY A 1 101 ? -21.364 -12.679 -16.387 1.00 53.59 101 GLY A O 1
ATOM 804 N N . ASN A 1 102 ? -21.415 -10.857 -17.741 1.00 46.31 102 ASN A N 1
ATOM 805 C CA . ASN A 1 102 ? -22.391 -11.238 -18.792 1.00 46.31 102 ASN A CA 1
ATOM 806 C C . ASN A 1 102 ? -23.800 -10.601 -18.755 1.00 46.31 102 ASN A C 1
ATOM 808 O O . ASN A 1 102 ? -24.663 -11.030 -19.521 1.00 46.31 102 ASN A O 1
ATOM 812 N N . GLY A 1 103 ? -24.057 -9.552 -17.964 1.00 46.94 103 GLY A N 1
ATOM 813 C CA . GLY A 1 103 ? -25.384 -8.913 -17.937 1.00 46.94 103 GLY A CA 1
ATOM 814 C C . GLY A 1 103 ? -25.374 -7.418 -17.629 1.00 46.94 103 GLY A C 1
ATOM 815 O O . GLY A 1 103 ? -25.535 -7.054 -16.477 1.00 46.94 103 GLY A O 1
ATOM 816 N N . SER A 1 104 ? -25.198 -6.592 -18.668 1.00 43.56 104 SER A N 1
ATOM 817 C CA . SER A 1 104 ? -25.646 -5.192 -18.887 1.00 43.56 104 SER A CA 1
ATOM 818 C C . SER A 1 104 ? -25.799 -4.181 -17.727 1.00 43.56 104 SER A C 1
ATOM 820 O O . SER A 1 104 ? -26.485 -3.177 -17.907 1.00 43.56 104 SER A O 1
ATOM 822 N N . GLY A 1 105 ? -25.198 -4.388 -16.561 1.00 54.47 105 GLY A N 1
ATOM 823 C CA . GLY A 1 105 ? -24.961 -3.339 -15.575 1.00 54.47 105 GLY A CA 1
ATOM 824 C C . GLY A 1 105 ? -23.478 -3.004 -15.588 1.00 54.47 105 GLY A C 1
ATOM 825 O O . GLY A 1 105 ? -22.683 -3.841 -15.168 1.00 54.47 105 GLY A O 1
ATOM 826 N N . ASP A 1 106 ? -23.113 -1.817 -16.076 1.00 70.94 106 ASP A N 1
ATOM 827 C CA . ASP A 1 106 ? -21.749 -1.277 -15.995 1.00 70.94 106 ASP A CA 1
ATOM 828 C C . ASP A 1 106 ? -21.407 -0.999 -14.523 1.00 70.94 106 ASP A C 1
ATOM 830 O O . ASP A 1 106 ? -21.491 0.128 -14.049 1.00 70.94 106 ASP A O 1
ATOM 834 N N . VAL A 1 107 ? -21.090 -2.049 -13.764 1.00 78.81 107 VAL A N 1
ATOM 835 C CA . VAL A 1 107 ? -20.496 -1.907 -12.433 1.00 78.81 107 VAL A CA 1
ATOM 836 C C . VAL A 1 107 ? -19.034 -1.540 -12.645 1.00 78.81 107 VAL A C 1
ATOM 838 O O . VAL A 1 107 ? -18.292 -2.282 -13.287 1.00 78.81 107 VAL A O 1
ATOM 841 N N . SER A 1 108 ? -18.620 -0.397 -12.120 1.00 89.44 108 SER A N 1
ATOM 842 C CA . SER A 1 108 ? -17.220 0.017 -12.096 1.00 89.44 108 SER A CA 1
ATOM 843 C C . SER A 1 108 ? -16.398 -0.851 -11.133 1.00 89.44 108 SER A C 1
ATOM 845 O O . SER A 1 108 ? -16.925 -1.469 -10.207 1.00 89.44 108 SER A O 1
ATOM 847 N N . VAL A 1 109 ? -15.073 -0.883 -11.311 1.00 88.62 109 VAL A N 1
ATOM 848 C CA . VAL A 1 109 ? -14.166 -1.616 -10.403 1.00 88.62 109 VAL A CA 1
ATOM 849 C C . VAL A 1 109 ? -14.263 -1.082 -8.965 1.00 88.62 109 VAL A C 1
ATOM 851 O O . VAL A 1 109 ? -14.214 -1.864 -8.017 1.00 88.62 109 VAL A O 1
ATOM 854 N N . THR A 1 110 ? -14.472 0.228 -8.797 1.00 91.19 110 THR A N 1
ATOM 855 C CA . THR A 1 110 ? -14.711 0.855 -7.489 1.00 91.19 110 THR A CA 1
ATOM 856 C C . THR A 1 110 ? -15.978 0.298 -6.841 1.00 91.19 110 THR A C 1
ATOM 858 O O . THR A 1 110 ? -15.902 -0.250 -5.746 1.00 91.19 110 THR A O 1
ATOM 861 N N . GLU A 1 111 ? -17.116 0.317 -7.541 1.00 92.19 111 GLU A N 1
ATOM 862 C CA . GLU A 1 111 ? -18.377 -0.238 -7.022 1.00 92.19 111 GLU A CA 1
ATOM 863 C C . GLU A 1 111 ? -18.281 -1.748 -6.739 1.00 92.19 111 GLU A C 1
ATOM 865 O O . GLU A 1 111 ? -18.947 -2.264 -5.839 1.00 92.19 111 GLU A O 1
ATOM 870 N N . ALA A 1 112 ? -17.466 -2.486 -7.500 1.00 92.81 112 ALA A N 1
ATOM 871 C CA . ALA A 1 112 ? -17.206 -3.895 -7.223 1.00 92.81 112 ALA A CA 1
ATOM 872 C C . ALA A 1 112 ? -16.457 -4.079 -5.893 1.00 92.81 112 ALA A C 1
ATOM 874 O O . ALA A 1 112 ? -16.879 -4.888 -5.065 1.00 92.81 112 ALA A O 1
ATOM 875 N N . LEU A 1 113 ? -15.397 -3.298 -5.650 1.00 93.81 113 LEU A N 1
ATOM 876 C CA . LEU A 1 113 ? -14.662 -3.311 -4.381 1.00 93.81 113 LEU A CA 1
ATOM 877 C C . LEU A 1 113 ? -15.553 -2.925 -3.198 1.00 93.81 113 LEU A C 1
ATOM 879 O O . LEU A 1 113 ? -15.513 -3.599 -2.167 1.00 93.81 113 LEU A O 1
ATOM 883 N N . GLU A 1 114 ? -16.392 -1.901 -3.344 1.00 95.25 114 GLU A N 1
ATOM 884 C CA . GLU A 1 114 ? -17.349 -1.489 -2.309 1.00 95.25 114 GLU A CA 1
ATOM 885 C C . GLU A 1 114 ? -18.312 -2.620 -1.953 1.00 95.25 114 GLU A C 1
ATOM 887 O O . GLU A 1 114 ? -18.525 -2.907 -0.777 1.00 95.25 114 GLU A O 1
ATOM 892 N N . LYS A 1 115 ? -18.853 -3.323 -2.955 1.00 94.31 115 LYS A N 1
ATOM 893 C CA . LYS A 1 115 ? -19.757 -4.463 -2.738 1.00 94.31 115 LYS A CA 1
ATOM 894 C C . LYS A 1 115 ? -19.067 -5.635 -2.044 1.00 94.31 115 LYS A C 1
ATOM 896 O O . LYS A 1 115 ? -19.660 -6.241 -1.152 1.00 94.31 115 LYS A O 1
ATOM 901 N N . ILE A 1 116 ? -17.837 -5.958 -2.445 1.00 94.00 116 ILE A N 1
ATOM 902 C CA . ILE A 1 116 ? -17.059 -7.071 -1.879 1.00 94.00 116 ILE A CA 1
ATOM 903 C C . ILE A 1 116 ? -16.694 -6.788 -0.420 1.00 94.00 116 ILE A C 1
ATOM 905 O O . ILE A 1 116 ? -16.875 -7.635 0.454 1.00 94.00 116 ILE A O 1
ATOM 909 N N . THR A 1 117 ? -16.191 -5.585 -0.156 1.00 95.44 117 THR A N 1
ATOM 910 C CA . THR A 1 117 ? -15.628 -5.194 1.148 1.00 95.44 117 THR A CA 1
ATOM 911 C C . THR A 1 117 ? -16.676 -4.621 2.100 1.00 95.44 117 THR A C 1
ATOM 913 O O . THR A 1 117 ? -16.422 -4.493 3.304 1.00 95.44 117 THR A O 1
ATOM 916 N N . LYS A 1 118 ? -17.851 -4.273 1.558 1.00 95.25 118 LYS A N 1
ATOM 917 C CA . LYS A 1 118 ? -18.934 -3.542 2.224 1.00 95.25 118 LYS A CA 1
ATOM 918 C C . LYS A 1 118 ? -18.452 -2.219 2.833 1.00 95.25 118 LYS A C 1
ATOM 920 O O . LYS A 1 118 ? -18.944 -1.822 3.885 1.00 95.25 118 LYS A O 1
ATOM 925 N N . SER A 1 119 ? -17.470 -1.565 2.206 1.00 96.00 119 SER A N 1
ATOM 926 C CA . SER A 1 119 ? -16.921 -0.284 2.661 1.00 96.00 119 SER A CA 1
ATOM 927 C C . SER A 1 119 ? -16.473 0.599 1.497 1.00 96.00 119 SER A C 1
ATOM 929 O O . SER A 1 119 ? -15.548 0.270 0.755 1.00 96.00 119 SER A O 1
ATOM 931 N N . GLU A 1 120 ? -17.098 1.773 1.399 1.00 95.81 120 GLU A N 1
ATOM 932 C CA . GLU A 1 120 ? -16.687 2.873 0.515 1.00 95.81 120 GLU A CA 1
ATOM 933 C C . GLU A 1 120 ? -15.263 3.341 0.832 1.00 95.81 120 GLU A C 1
ATOM 935 O O . GLU A 1 120 ? -14.466 3.625 -0.061 1.00 95.81 120 GLU A O 1
ATOM 940 N N . LYS A 1 121 ? -14.893 3.342 2.118 1.00 95.81 121 LYS A N 1
ATOM 941 C CA . LYS A 1 121 ? -13.572 3.782 2.573 1.00 95.81 121 LYS A CA 1
ATOM 942 C C . LYS A 1 121 ? -12.458 2.861 2.078 1.00 95.81 121 LYS A C 1
ATOM 944 O O . LYS A 1 121 ? -11.395 3.348 1.698 1.00 95.81 121 LYS A O 1
ATOM 949 N N . VAL A 1 122 ? -12.700 1.548 2.037 1.00 97.50 122 VAL A N 1
ATOM 950 C CA . VAL A 1 122 ? -11.751 0.587 1.451 1.00 97.50 122 VAL A CA 1
ATOM 951 C C . VAL A 1 122 ? -11.549 0.876 -0.035 1.00 97.50 122 VAL A C 1
ATOM 953 O O . VAL A 1 122 ? -10.409 0.980 -0.485 1.00 97.50 122 VAL A O 1
ATOM 956 N N . ALA A 1 123 ? -12.637 1.034 -0.795 1.00 95.50 123 ALA A N 1
ATOM 957 C CA . ALA A 1 123 ? -12.558 1.306 -2.229 1.00 95.50 123 ALA A CA 1
ATOM 958 C C . ALA A 1 123 ? -11.831 2.627 -2.523 1.00 95.50 123 ALA A C 1
ATOM 960 O O . ALA A 1 123 ? -11.003 2.686 -3.435 1.00 95.50 123 ALA A O 1
ATOM 961 N N . LEU A 1 124 ? -12.070 3.649 -1.698 1.00 93.81 124 LEU A N 1
ATOM 962 C CA . LEU A 1 124 ? -11.389 4.934 -1.779 1.00 93.81 124 LEU A CA 1
ATOM 963 C C . LEU A 1 124 ? -9.884 4.803 -1.511 1.00 93.81 124 LEU A C 1
ATOM 965 O O . LEU A 1 124 ? -9.086 5.279 -2.317 1.00 93.81 124 LEU A O 1
ATOM 969 N N . PHE A 1 125 ? -9.473 4.103 -0.446 1.00 95.81 125 PHE A N 1
ATOM 970 C CA . PHE A 1 125 ? -8.051 3.853 -0.184 1.00 95.81 125 PHE A CA 1
ATOM 971 C C . PHE A 1 125 ? -7.371 3.133 -1.346 1.00 95.81 125 PHE A C 1
ATOM 973 O O . PHE A 1 125 ? -6.312 3.575 -1.791 1.00 95.81 125 PHE A O 1
ATOM 980 N N . VAL A 1 126 ? -7.982 2.055 -1.850 1.00 95.94 126 VAL A N 1
ATOM 981 C CA . VAL A 1 126 ? -7.443 1.290 -2.981 1.00 95.94 126 VAL A CA 1
ATOM 982 C C . VAL A 1 126 ? -7.286 2.209 -4.194 1.00 95.94 126 VAL A C 1
ATOM 984 O O . VAL A 1 126 ? -6.184 2.353 -4.713 1.00 95.94 126 VAL A O 1
ATOM 987 N N . GLN A 1 127 ? -8.329 2.951 -4.572 1.00 91.75 127 GLN A N 1
ATOM 988 C CA . GLN A 1 127 ? -8.265 3.903 -5.684 1.00 91.75 127 GLN A CA 1
ATOM 989 C C . GLN A 1 127 ? -7.152 4.956 -5.507 1.00 91.75 127 GLN A C 1
ATOM 991 O O . GLN A 1 127 ? -6.428 5.277 -6.462 1.00 91.75 127 GLN A O 1
ATOM 996 N N . MET A 1 128 ? -6.976 5.483 -4.290 1.00 91.69 128 MET A N 1
ATOM 997 C CA . MET A 1 128 ? -5.922 6.451 -3.975 1.00 91.69 128 MET A CA 1
ATOM 998 C C . MET A 1 128 ? -4.524 5.867 -4.188 1.00 91.69 128 MET A C 1
ATOM 1000 O O . MET A 1 128 ? -3.670 6.559 -4.745 1.00 91.69 128 MET A O 1
ATOM 1004 N N . VAL A 1 129 ? -4.283 4.600 -3.843 1.00 93.75 129 VAL A N 1
ATOM 1005 C CA . VAL A 1 129 ? -2.947 3.982 -3.948 1.00 93.75 129 VAL A CA 1
ATOM 1006 C C . VAL A 1 129 ? -2.676 3.262 -5.275 1.00 93.75 129 VAL A C 1
ATOM 1008 O O . VAL A 1 129 ? -1.504 3.053 -5.604 1.00 93.75 129 VAL A O 1
ATOM 1011 N N . SER A 1 130 ? -3.712 2.966 -6.069 1.00 91.56 130 SER A N 1
ATOM 1012 C CA . SER A 1 130 ? -3.579 2.229 -7.333 1.00 91.56 130 SER A CA 1
ATOM 1013 C C . SER A 1 130 ? -3.055 3.080 -8.497 1.00 91.56 130 SER A C 1
ATOM 1015 O O . SER A 1 130 ? -3.600 4.132 -8.815 1.00 91.56 130 SER A O 1
ATOM 1017 N N . ASN A 1 131 ? -2.012 2.666 -9.199 1.00 86.69 131 ASN A N 1
ATOM 1018 C CA . ASN A 1 131 ? -1.509 3.339 -10.385 1.00 86.69 131 ASN A CA 1
ATOM 1019 C C . ASN A 1 131 ? -2.554 3.388 -11.511 1.00 86.69 131 ASN A C 1
ATOM 1021 O O . ASN A 1 131 ? -3.343 2.471 -11.719 1.00 86.69 131 ASN A O 1
ATOM 1025 N N . ARG A 1 132 ? -2.523 4.470 -12.293 1.00 82.88 132 ARG A N 1
ATOM 1026 C CA . ARG A 1 132 ? -3.268 4.559 -13.543 1.00 82.88 132 ARG A CA 1
ATOM 1027 C C . ARG A 1 132 ? -2.599 3.669 -14.595 1.00 82.88 132 ARG A C 1
ATOM 1029 O O . ARG A 1 132 ? -1.368 3.550 -14.572 1.00 82.88 132 ARG A O 1
ATOM 1036 N N . PRO A 1 133 ? -3.370 3.107 -15.542 1.00 84.75 133 PRO A N 1
ATOM 1037 C CA . PRO A 1 133 ? -2.806 2.439 -16.706 1.00 84.75 133 PRO A CA 1
ATOM 1038 C C . PRO A 1 133 ? -1.819 3.352 -17.43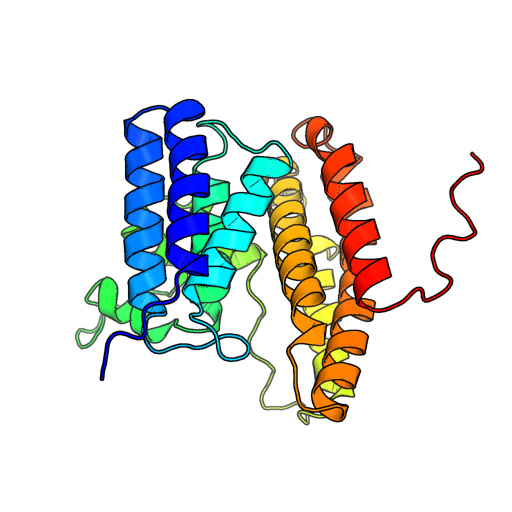6 1.00 84.75 133 PRO A C 1
ATOM 1040 O O . PRO A 1 133 ? -2.043 4.560 -17.548 1.00 84.75 133 PRO A O 1
ATOM 1043 N N . PHE A 1 134 ? -0.719 2.775 -17.916 1.00 82.81 134 PHE A N 1
ATOM 1044 C CA . PHE A 1 134 ? 0.236 3.518 -18.730 1.00 82.81 134 PHE A CA 1
ATOM 1045 C C . PHE A 1 134 ? -0.435 3.912 -20.062 1.00 82.81 134 PHE A C 1
ATOM 1047 O O . PHE A 1 134 ? -1.032 3.033 -20.681 1.00 82.81 134 PHE A O 1
ATOM 1054 N N . PRO A 1 135 ? -0.366 5.180 -20.507 1.00 87.81 135 PRO A N 1
ATOM 1055 C CA . PRO A 1 135 ? -1.075 5.625 -21.704 1.00 87.81 135 PRO A CA 1
ATOM 1056 C C . PRO A 1 135 ? -0.545 4.964 -22.982 1.00 87.81 135 PRO A C 1
ATOM 1058 O O . PRO A 1 135 ? 0.669 4.885 -23.182 1.00 87.81 135 PRO A O 1
ATOM 1061 N N . ASP A 1 136 ? -1.451 4.537 -23.865 1.00 88.31 136 ASP A N 1
ATOM 1062 C CA . ASP A 1 136 ? -1.109 3.883 -25.139 1.00 88.31 136 ASP A CA 1
ATOM 1063 C C . ASP A 1 136 ? -0.431 4.835 -26.144 1.00 88.31 136 ASP A C 1
ATOM 1065 O O . ASP A 1 136 ? 0.255 4.393 -27.066 1.00 88.31 136 ASP A O 1
ATOM 1069 N N . ASP A 1 137 ? -0.616 6.147 -25.977 1.00 89.62 137 ASP A N 1
ATOM 1070 C CA . ASP A 1 137 ? -0.065 7.201 -26.832 1.00 89.62 137 ASP A CA 1
ATOM 1071 C C . ASP A 1 137 ? 1.367 7.615 -26.451 1.00 89.62 137 ASP A C 1
ATOM 1073 O O . ASP A 1 137 ? 2.001 8.399 -27.162 1.00 89.62 137 ASP A O 1
ATOM 1077 N N . ILE A 1 138 ? 1.908 7.065 -25.359 1.00 86.44 138 ILE A N 1
ATOM 1078 C CA . ILE A 1 138 ? 3.282 7.302 -24.916 1.00 86.44 138 ILE A CA 1
ATOM 1079 C C . ILE A 1 138 ? 4.134 6.074 -25.235 1.00 86.44 138 ILE A C 1
ATOM 1081 O O . ILE A 1 138 ? 3.807 4.947 -24.874 1.00 86.44 138 ILE A O 1
ATOM 1085 N N . GLU A 1 139 ? 5.296 6.281 -25.859 1.00 89.06 139 GLU A N 1
ATOM 1086 C CA . GLU A 1 139 ? 6.237 5.186 -26.097 1.00 89.06 139 GLU A CA 1
ATOM 1087 C C . GLU A 1 139 ? 6.667 4.550 -24.755 1.00 89.06 139 GLU A C 1
ATOM 1089 O O . GLU A 1 139 ? 7.189 5.259 -23.883 1.00 89.06 139 GLU A O 1
ATOM 1094 N N . PRO A 1 140 ? 6.516 3.225 -24.569 1.00 89.06 140 PRO A N 1
ATOM 1095 C CA . PRO A 1 140 ? 6.696 2.560 -23.279 1.00 89.06 140 PRO A CA 1
ATOM 1096 C C . PRO A 1 140 ? 8.173 2.279 -22.944 1.00 89.06 140 PRO A C 1
ATOM 1098 O O . PRO A 1 140 ? 8.517 1.184 -22.476 1.00 89.06 140 PRO A O 1
ATOM 1101 N N . THR A 1 141 ? 9.047 3.265 -23.166 1.00 92.19 141 THR A N 1
ATOM 1102 C CA . THR A 1 141 ? 10.453 3.220 -22.744 1.00 92.19 141 THR A CA 1
ATOM 1103 C C . THR A 1 141 ? 10.552 3.124 -21.219 1.00 92.19 141 THR A C 1
ATOM 1105 O O . THR A 1 141 ? 9.653 3.550 -20.489 1.00 92.19 141 THR A O 1
ATOM 1108 N N . GLU A 1 142 ? 11.654 2.563 -20.713 1.00 89.88 142 GLU A N 1
ATOM 1109 C CA . GLU A 1 142 ? 11.906 2.489 -19.267 1.00 89.88 142 GLU A CA 1
ATOM 1110 C C . GLU A 1 142 ? 11.837 3.876 -18.606 1.00 89.88 142 GLU A C 1
ATOM 1112 O O . GLU A 1 142 ? 11.215 4.021 -17.553 1.00 89.88 142 GLU A O 1
ATOM 1117 N N . GLU A 1 143 ? 12.390 4.901 -19.260 1.00 90.69 143 GLU A N 1
ATOM 1118 C CA . GLU A 1 143 ? 12.380 6.279 -18.762 1.00 90.69 143 GLU A CA 1
ATOM 1119 C C . GLU A 1 143 ? 10.969 6.861 -18.686 1.00 90.69 143 GLU A C 1
ATOM 1121 O O . GLU A 1 143 ? 10.578 7.415 -17.658 1.00 90.69 143 GLU A O 1
ATOM 1126 N N . ASN A 1 144 ? 10.183 6.695 -19.754 1.00 89.62 144 ASN A N 1
ATOM 1127 C CA . ASN A 1 144 ? 8.816 7.204 -19.799 1.00 89.62 144 ASN A CA 1
ATOM 1128 C C . ASN A 1 144 ? 7.945 6.526 -18.741 1.00 89.62 144 ASN A C 1
ATOM 1130 O O . ASN A 1 144 ? 7.160 7.204 -18.083 1.00 89.62 144 ASN A O 1
ATOM 1134 N N . LYS A 1 145 ? 8.126 5.216 -18.524 1.00 88.81 145 LYS A N 1
ATOM 1135 C CA . LYS A 1 145 ? 7.448 4.481 -17.449 1.00 88.81 145 LYS A CA 1
ATOM 1136 C C . LYS A 1 145 ? 7.803 5.040 -16.081 1.00 88.81 145 LYS A C 1
ATOM 1138 O O . LYS A 1 145 ? 6.901 5.337 -15.310 1.00 88.81 145 LYS A O 1
ATOM 1143 N N . ILE A 1 146 ? 9.093 5.201 -15.782 1.00 90.19 146 ILE A N 1
ATOM 1144 C CA . ILE A 1 146 ? 9.550 5.735 -14.488 1.00 90.19 146 ILE A CA 1
ATOM 1145 C C . ILE A 1 146 ? 8.949 7.118 -14.235 1.00 90.19 146 ILE A C 1
ATOM 1147 O O . ILE A 1 146 ? 8.359 7.332 -13.176 1.00 90.19 146 ILE A O 1
ATOM 1151 N N . ARG A 1 147 ? 9.040 8.022 -15.219 1.00 89.81 147 ARG A N 1
ATOM 1152 C CA . ARG A 1 147 ? 8.475 9.371 -15.116 1.00 89.81 147 ARG A CA 1
ATOM 1153 C C . ARG A 1 147 ? 6.966 9.334 -14.889 1.00 89.81 147 ARG A C 1
ATOM 1155 O O . ARG A 1 147 ? 6.488 9.959 -13.954 1.00 89.81 147 ARG A O 1
ATOM 1162 N N . PHE A 1 148 ? 6.235 8.548 -15.678 1.00 90.50 148 PHE A N 1
ATOM 1163 C CA . PHE A 1 148 ? 4.787 8.410 -15.532 1.00 90.50 148 PHE A CA 1
ATOM 1164 C C . PHE A 1 148 ? 4.380 7.916 -14.138 1.00 90.50 148 PHE A C 1
ATOM 1166 O O . PHE A 1 148 ? 3.467 8.475 -13.537 1.00 90.50 148 PHE A O 1
ATOM 1173 N N . TYR A 1 149 ? 5.065 6.903 -13.593 1.00 88.62 149 TYR A N 1
ATOM 1174 C CA . TYR A 1 149 ? 4.771 6.413 -12.243 1.00 88.62 149 TYR A CA 1
ATOM 1175 C C . TYR A 1 149 ? 5.012 7.489 -11.175 1.00 88.62 149 TYR A C 1
ATOM 1177 O O . TYR A 1 149 ? 4.170 7.665 -10.295 1.00 88.62 149 TYR A O 1
ATOM 1185 N N . ALA A 1 150 ? 6.127 8.220 -11.252 1.00 87.75 150 ALA A N 1
ATOM 1186 C CA . ALA A 1 150 ? 6.432 9.292 -10.305 1.00 87.75 150 ALA A CA 1
ATOM 1187 C C . ALA A 1 150 ? 5.430 10.457 -10.410 1.00 87.75 150 ALA A C 1
ATOM 1189 O O . ALA A 1 150 ? 4.942 10.942 -9.391 1.00 87.75 150 ALA A O 1
ATOM 1190 N N . ASP A 1 151 ? 5.074 10.866 -11.628 1.00 89.00 151 ASP A N 1
ATOM 1191 C CA . ASP A 1 151 ? 4.116 11.950 -11.863 1.00 89.00 151 ASP A CA 1
ATOM 1192 C C . ASP A 1 151 ? 2.700 11.569 -11.424 1.00 89.00 151 ASP A C 1
ATOM 1194 O O . ASP A 1 151 ? 1.993 12.394 -10.854 1.00 89.00 151 ASP A O 1
ATOM 1198 N N . ASN A 1 152 ? 2.299 10.310 -11.611 1.00 88.75 152 ASN A N 1
ATOM 1199 C CA . ASN A 1 152 ? 1.029 9.795 -11.108 1.00 88.75 152 ASN A CA 1
ATOM 1200 C C . ASN A 1 152 ? 0.971 9.837 -9.568 1.00 88.75 152 ASN A C 1
ATOM 1202 O O . ASN A 1 152 ? 0.007 10.355 -9.009 1.00 88.75 152 ASN A O 1
ATOM 1206 N N . LEU A 1 153 ? 2.023 9.380 -8.875 1.00 87.62 153 LEU A N 1
ATOM 1207 C CA . LEU A 1 153 ? 2.111 9.509 -7.413 1.00 87.62 153 LEU A CA 1
ATOM 1208 C C . LEU A 1 153 ? 2.046 10.977 -6.971 1.00 87.62 153 LEU A C 1
ATOM 1210 O O . LEU A 1 153 ? 1.309 11.302 -6.042 1.00 87.62 153 LEU A O 1
ATOM 1214 N N . ARG A 1 154 ? 2.768 11.870 -7.660 1.00 86.56 154 ARG A N 1
ATOM 1215 C CA . ARG A 1 154 ? 2.765 13.304 -7.350 1.00 86.56 154 ARG A CA 1
ATOM 1216 C C . ARG A 1 154 ? 1.377 13.902 -7.549 1.00 86.56 154 ARG A C 1
ATOM 1218 O O . ARG A 1 154 ? 0.899 14.609 -6.675 1.00 86.56 154 ARG A O 1
ATOM 1225 N N . GLN A 1 155 ? 0.701 13.598 -8.654 1.00 87.69 155 GLN A N 1
ATOM 1226 C CA . GLN A 1 155 ? -0.652 14.092 -8.898 1.00 87.69 155 GLN A CA 1
ATOM 1227 C C . GLN A 1 155 ? -1.628 13.637 -7.805 1.00 87.69 155 GLN A C 1
ATOM 1229 O O . GLN A 1 155 ? -2.499 14.408 -7.421 1.00 87.69 155 GLN A O 1
ATOM 1234 N N . LYS A 1 156 ? -1.480 12.406 -7.308 1.00 86.62 156 LYS A N 1
ATOM 1235 C CA . LYS A 1 156 ? -2.355 11.832 -6.278 1.00 86.62 156 LYS A CA 1
ATOM 1236 C C . LYS A 1 156 ? -2.117 12.390 -4.884 1.00 86.62 156 LYS A C 1
ATOM 1238 O O . LYS A 1 156 ? -3.079 12.580 -4.156 1.00 86.62 156 LYS A O 1
ATOM 1243 N N . PHE A 1 157 ? -0.857 12.590 -4.507 1.00 86.31 157 PHE A N 1
ATOM 1244 C CA . PHE A 1 157 ? -0.480 12.880 -3.122 1.00 86.31 157 PHE A CA 1
ATOM 1245 C C . PHE A 1 157 ? 0.128 14.263 -2.908 1.00 86.31 157 PHE A C 1
ATOM 1247 O O . PHE A 1 157 ? 0.556 14.553 -1.807 1.00 86.31 157 PHE A O 1
ATOM 1254 N N . ILE A 1 158 ? 0.290 15.079 -3.944 1.00 84.12 158 ILE A N 1
ATOM 1255 C CA . ILE A 1 158 ? 0.912 16.412 -3.836 1.00 84.12 158 ILE A CA 1
ATOM 1256 C C . ILE A 1 158 ? 0.172 17.431 -4.707 1.00 84.12 158 ILE A C 1
ATOM 1258 O O . ILE A 1 158 ? 0.151 18.612 -4.380 1.00 84.12 158 ILE A O 1
ATOM 1262 N N . GLY A 1 159 ? -0.404 16.989 -5.831 1.00 81.06 159 GLY A N 1
ATOM 1263 C CA . GLY A 1 159 ? -1.153 17.847 -6.746 1.00 81.06 159 GLY A CA 1
ATOM 1264 C C . GLY A 1 159 ? -2.319 18.570 -6.071 1.00 81.06 159 GLY A C 1
ATOM 1265 O O . GLY A 1 159 ? -2.721 18.217 -4.966 1.00 81.06 159 GLY A O 1
ATOM 1266 N N . ASP A 1 160 ? -2.868 19.571 -6.762 1.00 65.44 160 ASP A N 1
ATOM 1267 C CA . ASP A 1 160 ? -3.984 20.384 -6.272 1.00 65.44 160 ASP A CA 1
ATOM 1268 C C . ASP A 1 160 ? -5.239 19.520 -6.057 1.00 65.44 160 ASP A C 1
ATOM 1270 O O . ASP A 1 160 ? -6.072 19.349 -6.950 1.00 65.44 160 ASP A O 1
ATOM 1274 N N . VAL A 1 161 ? -5.369 18.956 -4.858 1.00 64.75 161 VAL A N 1
ATOM 1275 C CA . VAL A 1 161 ? -6.629 18.413 -4.358 1.00 64.75 161 VAL A CA 1
ATOM 1276 C C . VAL A 1 161 ? -7.467 19.613 -3.949 1.00 64.75 161 VAL A C 1
ATOM 1278 O O . VAL A 1 161 ? -6.993 20.487 -3.222 1.00 64.75 161 VAL A O 1
ATOM 1281 N N . SER A 1 162 ? -8.702 19.695 -4.441 1.00 64.19 162 SER A N 1
ATOM 1282 C CA . SER A 1 162 ? -9.587 20.780 -4.024 1.00 64.19 162 SER A CA 1
ATOM 1283 C C . SER A 1 162 ? -9.755 20.741 -2.497 1.00 64.19 162 SER A C 1
ATOM 1285 O O . SER A 1 162 ? -9.949 19.670 -1.922 1.00 64.19 162 SER A O 1
ATOM 1287 N N . GLU A 1 163 ? -9.704 21.896 -1.820 1.00 59.97 163 GLU A N 1
ATOM 1288 C CA . GLU A 1 163 ? -9.869 21.963 -0.353 1.00 59.97 163 GLU A CA 1
ATOM 1289 C C . GLU A 1 163 ? -11.199 21.346 0.127 1.00 59.97 163 GLU A C 1
ATOM 1291 O O . GLU A 1 163 ? -11.334 20.991 1.293 1.00 59.97 163 GLU A O 1
ATOM 1296 N N . GLN A 1 164 ? -12.183 21.205 -0.767 1.00 55.66 164 GLN A N 1
ATOM 1297 C CA . GLN A 1 164 ? -13.505 20.648 -0.477 1.00 55.66 164 GLN A CA 1
ATOM 1298 C C . GLN A 1 164 ? -13.543 19.109 -0.474 1.00 55.66 164 GLN A C 1
ATOM 1300 O O . GLN A 1 164 ? -14.475 18.541 0.087 1.00 55.66 164 GLN A O 1
ATOM 1305 N N . GLU A 1 165 ? -12.547 18.438 -1.061 1.00 71.12 165 GLU A N 1
ATOM 1306 C CA . GLU A 1 165 ? -12.461 16.968 -1.163 1.00 71.12 165 GLU A CA 1
ATOM 1307 C C . GLU A 1 165 ? -11.299 16.379 -0.344 1.00 71.12 165 GLU A C 1
ATOM 1309 O O . GLU A 1 165 ? -11.087 15.166 -0.321 1.00 71.12 165 GLU A O 1
ATOM 1314 N N . TYR A 1 166 ? -10.526 17.230 0.331 1.00 78.38 166 TYR A N 1
ATOM 1315 C CA . TYR A 1 166 ? -9.326 16.828 1.049 1.00 78.38 166 TYR A CA 1
ATOM 1316 C C . TYR A 1 166 ? -9.635 16.419 2.499 1.00 78.38 166 TYR A C 1
ATOM 1318 O O . TYR A 1 166 ? -9.923 17.260 3.350 1.00 78.38 166 TYR A O 1
ATOM 1326 N N . ASP A 1 167 ? -9.520 15.119 2.789 1.00 87.50 167 ASP A N 1
ATOM 1327 C CA . ASP A 1 167 ? -9.481 14.569 4.150 1.00 87.50 167 ASP A CA 1
ATOM 1328 C C . ASP A 1 167 ? -8.016 14.280 4.546 1.00 87.50 167 ASP A C 1
ATOM 1330 O O . ASP A 1 167 ? -7.427 13.305 4.063 1.00 87.50 167 ASP A O 1
ATOM 1334 N N . PRO A 1 168 ? -7.404 15.091 5.431 1.00 85.50 168 PRO A N 1
ATOM 1335 C CA . PRO A 1 168 ? -6.008 14.918 5.816 1.00 85.50 168 PRO A CA 1
ATOM 1336 C C . PRO A 1 168 ? -5.703 13.535 6.403 1.00 85.50 168 PRO A C 1
ATOM 1338 O O . PRO A 1 168 ? -4.630 12.985 6.148 1.00 85.50 168 PRO A O 1
ATOM 1341 N N . GLU A 1 169 ? -6.608 12.980 7.216 1.00 88.50 169 GLU A N 1
ATOM 1342 C CA . GLU A 1 169 ? -6.425 11.680 7.873 1.00 88.50 169 GLU A CA 1
ATOM 1343 C C . GLU A 1 169 ? -6.408 10.557 6.839 1.00 88.50 169 GLU A C 1
ATOM 1345 O O . GLU A 1 169 ? -5.530 9.687 6.861 1.00 88.50 169 GLU A O 1
ATOM 1350 N N . LEU A 1 170 ? -7.355 10.597 5.901 1.00 90.50 170 LEU A N 1
ATOM 1351 C CA . LEU A 1 170 ? -7.424 9.640 4.807 1.00 90.50 170 LEU A CA 1
ATOM 1352 C C . LEU A 1 170 ? -6.160 9.700 3.936 1.00 90.50 170 LEU A C 1
ATOM 1354 O O . LEU A 1 170 ? -5.558 8.664 3.649 1.00 90.50 170 LEU A O 1
ATOM 1358 N N . PHE A 1 171 ? -5.713 10.902 3.565 1.00 90.88 171 PHE A N 1
ATOM 1359 C CA . PHE A 1 171 ? -4.493 11.087 2.778 1.00 90.88 171 PHE A CA 1
ATOM 1360 C C . PHE A 1 171 ? -3.247 10.591 3.516 1.00 90.88 171 PHE A C 1
ATOM 1362 O O . PHE A 1 171 ? -2.452 9.855 2.930 1.00 90.88 171 PHE A O 1
ATOM 1369 N N . GLY A 1 172 ? -3.099 10.906 4.807 1.00 90.94 172 GLY A N 1
ATOM 1370 C CA . GLY A 1 172 ? -1.987 10.416 5.624 1.00 90.94 172 GLY A CA 1
ATOM 1371 C C . GLY A 1 172 ? -1.919 8.885 5.665 1.00 90.94 172 GLY A C 1
ATOM 1372 O O . GLY A 1 172 ? -0.854 8.298 5.458 1.00 90.94 172 GLY A O 1
ATOM 1373 N N . LYS A 1 173 ? -3.069 8.222 5.835 1.00 94.81 173 LYS A N 1
ATOM 1374 C CA . LYS A 1 173 ? -3.180 6.753 5.825 1.00 94.81 173 LYS A CA 1
ATOM 1375 C C . LYS A 1 173 ? -2.903 6.143 4.446 1.00 94.81 173 LYS A C 1
ATOM 1377 O O . LYS A 1 173 ? -2.219 5.124 4.359 1.00 94.81 173 LYS A O 1
ATOM 1382 N N . ALA A 1 174 ? -3.369 6.769 3.365 1.00 95.12 174 ALA A N 1
ATOM 1383 C CA . ALA A 1 174 ? -3.084 6.320 2.000 1.00 95.12 174 ALA A CA 1
ATOM 1384 C C . ALA A 1 174 ? -1.587 6.444 1.653 1.00 95.12 174 ALA A C 1
ATOM 1386 O O . ALA A 1 174 ? -1.011 5.538 1.044 1.00 95.12 174 ALA A O 1
ATOM 1387 N N . VAL A 1 175 ? -0.935 7.528 2.093 1.00 94.19 175 VAL A N 1
ATOM 1388 C CA . VAL A 1 175 ? 0.520 7.709 1.969 1.00 94.19 175 VAL A CA 1
ATOM 1389 C C . VAL A 1 175 ? 1.264 6.630 2.757 1.00 94.19 175 VAL A C 1
ATOM 1391 O O . VAL A 1 175 ? 2.172 6.006 2.208 1.00 94.19 175 VAL A O 1
ATOM 1394 N N . ALA A 1 176 ? 0.853 6.345 3.997 1.00 94.50 176 ALA A N 1
ATOM 1395 C CA . ALA A 1 176 ? 1.439 5.277 4.808 1.00 94.50 176 ALA A CA 1
ATOM 1396 C C . ALA A 1 176 ? 1.349 3.904 4.116 1.00 94.50 176 ALA A C 1
ATOM 1398 O O . ALA A 1 176 ? 2.363 3.214 3.985 1.00 94.50 176 ALA A O 1
ATOM 1399 N N . LEU A 1 177 ? 0.170 3.544 3.591 1.00 97.12 177 LEU A N 1
ATOM 1400 C CA . LEU A 1 177 ? -0.020 2.325 2.799 1.00 97.12 177 LEU A CA 1
ATOM 1401 C C . LEU A 1 177 ? 0.932 2.286 1.596 1.00 97.12 177 LEU A C 1
ATOM 1403 O O . LEU A 1 177 ? 1.611 1.279 1.387 1.00 97.12 177 LEU A O 1
ATOM 1407 N N . LYS A 1 178 ? 1.060 3.384 0.838 1.00 96.38 178 LYS A N 1
ATOM 1408 C CA . LYS A 1 178 ? 1.945 3.398 -0.336 1.00 96.38 178 LYS A CA 1
ATOM 1409 C C . LYS A 1 178 ? 3.433 3.325 0.018 1.00 96.38 178 LYS A C 1
ATOM 1411 O O . LYS A 1 178 ? 4.203 2.715 -0.731 1.00 96.38 178 LYS A O 1
ATOM 1416 N N . ILE A 1 179 ? 3.845 3.901 1.148 1.00 95.06 179 ILE A N 1
ATOM 1417 C CA . ILE A 1 179 ? 5.207 3.759 1.684 1.00 95.06 179 ILE A CA 1
ATOM 1418 C C . ILE A 1 179 ? 5.489 2.292 2.010 1.00 95.06 179 ILE A C 1
ATOM 1420 O O . ILE A 1 179 ? 6.522 1.771 1.594 1.00 95.06 179 ILE A O 1
ATOM 1424 N N . ILE A 1 180 ? 4.571 1.611 2.696 1.00 95.69 180 ILE A N 1
ATOM 1425 C CA . ILE A 1 180 ? 4.738 0.207 3.092 1.00 95.69 180 ILE A CA 1
ATOM 1426 C C . ILE A 1 180 ? 4.775 -0.714 1.870 1.00 95.69 180 ILE A C 1
ATOM 1428 O O . ILE A 1 180 ? 5.692 -1.527 1.760 1.00 95.69 180 ILE A O 1
ATOM 1432 N N . ASP A 1 181 ? 3.851 -0.547 0.921 1.00 96.06 181 ASP A N 1
ATOM 1433 C CA . ASP A 1 181 ? 3.867 -1.254 -0.366 1.00 96.06 181 ASP A CA 1
ATOM 1434 C C . ASP A 1 181 ? 5.221 -1.073 -1.078 1.00 96.06 181 ASP A C 1
ATOM 1436 O O . ASP A 1 181 ? 5.922 -2.035 -1.409 1.00 96.06 181 ASP A O 1
ATOM 1440 N N . THR A 1 182 ? 5.670 0.177 -1.220 1.00 94.31 182 THR A N 1
ATOM 1441 C CA . THR A 1 182 ? 6.963 0.485 -1.849 1.00 94.31 182 THR A CA 1
ATOM 1442 C C . THR A 1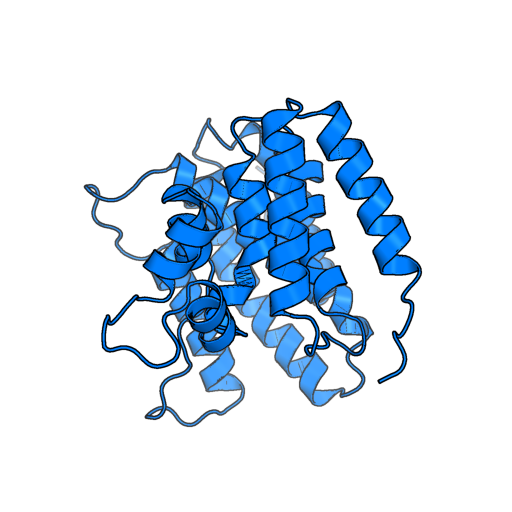 182 ? 8.131 -0.148 -1.083 1.00 94.31 182 THR A C 1
ATOM 1444 O O . THR A 1 182 ? 9.041 -0.714 -1.693 1.00 94.31 182 THR A O 1
ATOM 1447 N N . TYR A 1 183 ? 8.099 -0.123 0.249 1.00 93.06 183 TYR A N 1
ATOM 1448 C CA . TYR A 1 183 ? 9.098 -0.756 1.103 1.00 93.06 183 TYR A CA 1
ATOM 1449 C C . TYR A 1 183 ? 9.180 -2.268 0.876 1.00 93.06 183 TYR A C 1
ATOM 1451 O O . TYR A 1 183 ? 10.268 -2.771 0.565 1.00 93.06 183 TYR A O 1
ATOM 1459 N N . LYS A 1 184 ? 8.055 -2.988 0.933 1.00 92.31 184 LYS A N 1
ATOM 1460 C CA . LYS A 1 184 ? 8.018 -4.443 0.703 1.00 92.31 184 LYS A CA 1
ATOM 1461 C C . LYS A 1 184 ? 8.469 -4.793 -0.723 1.00 92.31 184 LYS A C 1
ATOM 1463 O O . LYS A 1 184 ? 9.325 -5.666 -0.909 1.00 92.31 184 LYS A O 1
ATOM 1468 N N . ASN A 1 185 ? 8.050 -4.009 -1.717 1.00 91.50 185 ASN A N 1
ATOM 1469 C CA . ASN A 1 185 ? 8.531 -4.111 -3.096 1.00 91.50 185 ASN A CA 1
ATOM 1470 C C . ASN A 1 185 ? 10.061 -3.970 -3.212 1.00 91.50 185 ASN A C 1
ATOM 1472 O O . ASN A 1 185 ? 10.723 -4.749 -3.911 1.00 91.50 185 ASN A O 1
ATOM 1476 N N . THR A 1 186 ? 10.659 -2.995 -2.518 1.00 91.06 186 THR A N 1
ATOM 1477 C CA . THR A 1 186 ? 12.114 -2.771 -2.574 1.00 91.06 186 THR A CA 1
ATOM 1478 C C . THR A 1 186 ? 12.906 -3.884 -1.895 1.00 91.06 186 THR A C 1
ATOM 1480 O O . THR A 1 186 ? 13.952 -4.291 -2.414 1.00 91.06 186 THR A O 1
ATOM 1483 N N . LYS A 1 187 ? 12.385 -4.459 -0.802 1.00 88.81 187 LYS A N 1
ATOM 1484 C CA . LYS A 1 187 ? 12.996 -5.617 -0.139 1.00 88.81 187 LYS A CA 1
ATOM 1485 C C . LYS A 1 187 ? 13.125 -6.801 -1.080 1.00 88.81 187 LYS A C 1
ATOM 1487 O O . LYS A 1 187 ? 14.129 -7.502 -1.013 1.00 88.81 187 LYS A O 1
ATOM 1492 N N . ARG A 1 188 ? 12.196 -6.981 -2.019 1.00 87.25 188 ARG A N 1
ATOM 1493 C CA . ARG A 1 188 ? 12.203 -8.083 -2.994 1.00 87.25 188 ARG A CA 1
ATOM 1494 C C . ARG A 1 188 ? 13.107 -7.849 -4.208 1.00 87.25 188 ARG A C 1
ATOM 1496 O O . ARG A 1 188 ? 13.311 -8.761 -5.003 1.00 87.25 188 ARG A O 1
ATOM 1503 N N . LEU A 1 189 ? 13.750 -6.687 -4.353 1.00 87.12 189 LEU A N 1
ATOM 1504 C CA . LEU A 1 189 ? 14.641 -6.418 -5.496 1.00 87.12 189 LEU A CA 1
ATOM 1505 C C . LEU A 1 189 ? 15.769 -7.448 -5.660 1.00 87.12 189 LEU A C 1
ATOM 1507 O O . LEU A 1 189 ? 16.217 -7.710 -6.781 1.00 87.12 189 LEU A O 1
ATOM 1511 N N . HIS A 1 190 ? 16.247 -8.033 -4.558 1.00 84.88 190 HIS A N 1
ATOM 1512 C CA . HIS A 1 190 ? 17.324 -9.020 -4.588 1.00 84.88 190 HIS A CA 1
ATOM 1513 C C . HIS A 1 190 ? 16.916 -10.329 -5.291 1.00 84.88 190 HIS A C 1
ATOM 1515 O O . HIS A 1 190 ? 17.780 -10.966 -5.905 1.00 84.88 190 HIS A O 1
ATOM 1521 N N . SER A 1 191 ? 15.625 -10.690 -5.283 1.00 85.00 191 SER A N 1
ATOM 1522 C CA . SER A 1 191 ? 15.099 -11.902 -5.930 1.00 85.00 191 SER A CA 1
ATOM 1523 C C . SER A 1 191 ? 14.884 -11.737 -7.444 1.00 85.00 191 SER A C 1
ATOM 1525 O O . SER A 1 191 ? 14.785 -12.720 -8.182 1.00 85.00 191 SER A O 1
ATOM 1527 N N . VAL A 1 192 ? 14.902 -10.500 -7.960 1.00 86.12 192 VAL A N 1
ATOM 1528 C CA . VAL A 1 192 ? 14.762 -10.211 -9.397 1.00 86.12 192 VAL A CA 1
ATOM 1529 C C . VAL A 1 192 ? 16.006 -10.677 -10.157 1.00 86.12 192 VAL A C 1
ATOM 1531 O O . VAL A 1 192 ? 17.041 -10.008 -10.137 1.00 86.12 192 VAL A O 1
ATOM 1534 N N . LYS A 1 193 ? 15.919 -11.815 -10.858 1.00 89.12 193 LYS A N 1
ATOM 1535 C CA . LYS A 1 193 ? 17.057 -12.448 -11.564 1.00 89.12 193 LYS A CA 1
ATOM 1536 C C . LYS A 1 193 ? 17.659 -11.588 -12.686 1.00 89.12 193 LYS A C 1
ATOM 1538 O O . LYS A 1 193 ? 18.873 -11.590 -12.878 1.00 89.12 193 LYS A O 1
ATOM 1543 N N . SER A 1 194 ? 16.833 -10.848 -13.429 1.00 92.31 194 SER A N 1
ATOM 1544 C CA . SER A 1 194 ? 17.303 -9.997 -14.532 1.00 92.31 194 SER A CA 1
ATOM 1545 C C . SER A 1 194 ? 17.989 -8.736 -14.003 1.00 92.31 194 SER A C 1
ATOM 1547 O O . SER A 1 194 ? 17.358 -7.919 -13.332 1.00 92.31 194 SER A O 1
ATOM 1549 N N . LYS A 1 195 ? 19.273 -8.552 -14.341 1.00 91.00 195 LYS A N 1
ATOM 1550 C CA . LYS A 1 195 ? 20.054 -7.362 -13.957 1.00 91.00 195 LYS A CA 1
ATOM 1551 C C . LYS A 1 195 ? 19.441 -6.073 -14.505 1.00 91.00 195 LYS A C 1
ATOM 1553 O O . LYS A 1 195 ? 19.314 -5.114 -13.754 1.00 91.00 195 LYS A O 1
ATOM 1558 N N . THR A 1 196 ? 19.019 -6.072 -15.770 1.00 91.50 196 THR A N 1
ATOM 1559 C CA . THR A 1 196 ? 18.371 -4.916 -16.409 1.00 91.50 196 THR A CA 1
ATOM 1560 C C . THR A 1 196 ? 17.055 -4.580 -15.717 1.00 91.50 196 THR A C 1
ATOM 1562 O O . THR A 1 196 ? 16.875 -3.453 -15.272 1.00 91.50 196 THR A O 1
ATOM 1565 N N . LYS A 1 197 ? 16.187 -5.581 -15.488 1.00 89.75 197 LYS A N 1
ATOM 1566 C CA . LYS A 1 197 ? 14.920 -5.375 -14.764 1.00 89.75 197 LYS A CA 1
ATOM 1567 C C . LYS A 1 197 ? 15.160 -4.851 -13.347 1.00 89.75 197 LYS A C 1
ATOM 1569 O O . LYS A 1 197 ? 14.446 -3.969 -12.888 1.00 89.75 197 LYS A O 1
ATOM 1574 N N . ARG A 1 198 ? 16.173 -5.373 -12.651 1.00 90.81 198 ARG A N 1
ATOM 1575 C CA . ARG A 1 198 ? 16.549 -4.918 -11.306 1.00 90.81 198 ARG A CA 1
ATOM 1576 C C . ARG A 1 198 ? 17.039 -3.466 -11.311 1.00 90.81 198 ARG A C 1
ATOM 1578 O O . ARG A 1 198 ? 16.663 -2.716 -10.419 1.00 90.81 198 ARG A O 1
ATOM 1585 N N . ALA A 1 199 ? 17.853 -3.069 -12.291 1.00 90.06 199 ALA A N 1
ATOM 1586 C CA . ALA A 1 199 ? 18.320 -1.689 -12.440 1.00 90.06 199 ALA A CA 1
ATOM 1587 C C . ALA A 1 199 ? 17.158 -0.725 -12.734 1.00 90.06 199 ALA A C 1
ATOM 1589 O O . ALA A 1 199 ? 17.044 0.306 -12.073 1.00 90.06 199 ALA A O 1
ATOM 1590 N N . TYR A 1 200 ? 16.259 -1.110 -13.643 1.00 92.31 200 TYR A N 1
ATOM 1591 C CA . TYR A 1 200 ? 15.018 -0.388 -13.923 1.00 92.31 200 TYR A CA 1
ATOM 1592 C C . TYR A 1 200 ? 14.171 -0.190 -12.658 1.00 92.31 200 TYR A C 1
ATOM 1594 O O . TYR A 1 200 ? 13.820 0.938 -12.322 1.00 92.31 200 TYR A O 1
ATOM 1602 N N . LEU A 1 201 ? 13.887 -1.269 -11.918 1.00 91.06 201 LEU A N 1
ATOM 1603 C CA . LEU A 1 201 ? 13.070 -1.201 -10.704 1.00 91.06 201 LEU A CA 1
ATOM 1604 C C . LEU A 1 201 ? 13.724 -0.350 -9.612 1.00 91.06 201 LEU A C 1
ATOM 1606 O O . LEU A 1 201 ? 13.028 0.413 -8.955 1.00 91.06 201 LEU A O 1
ATOM 1610 N N . ARG A 1 202 ? 15.052 -0.424 -9.447 1.00 91.25 202 ARG A N 1
ATOM 1611 C CA . ARG A 1 202 ? 15.777 0.480 -8.539 1.00 91.25 202 ARG A CA 1
ATOM 1612 C C . ARG A 1 202 ? 15.525 1.935 -8.905 1.00 91.25 202 ARG A C 1
ATOM 1614 O O . ARG A 1 202 ? 15.102 2.687 -8.042 1.00 91.25 202 ARG A O 1
ATOM 1621 N N . LYS A 1 203 ? 15.706 2.305 -10.177 1.00 92.44 203 LYS A N 1
ATOM 1622 C CA . LYS A 1 203 ? 15.467 3.679 -10.634 1.00 92.44 203 LYS A CA 1
ATOM 1623 C C . LYS A 1 203 ? 14.003 4.097 -10.442 1.00 92.44 203 LYS A C 1
ATOM 1625 O O . LYS A 1 203 ? 13.760 5.193 -9.950 1.00 92.44 203 LYS A O 1
ATOM 1630 N N . LYS A 1 204 ? 13.041 3.216 -10.754 1.00 92.31 204 LYS A N 1
ATOM 1631 C CA . LYS A 1 204 ? 11.609 3.439 -10.485 1.00 92.31 204 LYS A CA 1
ATOM 1632 C C . LYS A 1 204 ? 11.377 3.782 -9.011 1.00 92.31 204 LYS A C 1
ATOM 1634 O O . LYS A 1 204 ? 10.803 4.825 -8.722 1.00 92.31 204 LYS A O 1
ATOM 1639 N N . TYR A 1 205 ? 11.852 2.941 -8.093 1.00 93.25 205 TYR A N 1
ATOM 1640 C CA . TYR A 1 205 ? 11.633 3.139 -6.661 1.00 93.25 205 TYR A CA 1
ATOM 1641 C C . TYR A 1 205 ? 12.414 4.325 -6.085 1.00 93.25 205 TYR A C 1
ATOM 1643 O O . TYR A 1 205 ? 11.920 4.959 -5.162 1.00 93.25 205 TYR A O 1
ATOM 1651 N N . THR A 1 206 ? 13.571 4.687 -6.651 1.00 91.25 206 THR A N 1
ATOM 1652 C CA . THR A 1 206 ? 14.267 5.937 -6.306 1.00 91.25 206 THR A CA 1
ATOM 1653 C C . THR A 1 206 ? 13.409 7.163 -6.610 1.00 91.25 206 THR A C 1
ATOM 1655 O O . THR A 1 206 ? 13.305 8.051 -5.770 1.00 91.25 206 THR A O 1
ATOM 1658 N N . GLU A 1 207 ? 12.777 7.231 -7.785 1.00 91.75 207 GLU A N 1
ATOM 1659 C CA . GLU A 1 207 ? 11.905 8.367 -8.114 1.00 91.75 207 GLU A CA 1
ATOM 1660 C C . GLU A 1 207 ? 10.602 8.346 -7.302 1.00 91.75 207 GLU A C 1
ATOM 1662 O O . GLU A 1 207 ? 10.149 9.399 -6.858 1.00 91.75 207 GLU A O 1
ATOM 1667 N N . SER A 1 208 ? 10.036 7.163 -7.031 1.00 90.94 208 SER A N 1
ATOM 1668 C CA . SER A 1 208 ? 8.883 7.029 -6.131 1.00 90.94 208 SER A CA 1
ATOM 1669 C C . SER A 1 208 ? 9.199 7.488 -4.705 1.00 90.94 208 SER A C 1
ATOM 1671 O O . SER A 1 208 ? 8.383 8.195 -4.123 1.00 90.94 208 SER A O 1
ATOM 1673 N N . LEU A 1 209 ? 10.372 7.145 -4.157 1.00 91.12 209 LEU A N 1
ATOM 1674 C CA . LEU A 1 209 ? 10.774 7.537 -2.802 1.00 91.12 209 LEU A CA 1
ATOM 1675 C C . LEU A 1 209 ? 10.776 9.061 -2.636 1.00 91.12 209 LEU A C 1
ATOM 1677 O O . LEU A 1 209 ? 10.188 9.555 -1.683 1.00 91.12 209 LEU A O 1
ATOM 1681 N N . LYS A 1 210 ? 11.343 9.807 -3.594 1.00 91.25 210 LYS A N 1
ATOM 1682 C CA . LYS A 1 210 ? 11.366 11.283 -3.543 1.00 91.25 210 LYS A CA 1
ATOM 1683 C C . LYS A 1 210 ? 9.962 11.878 -3.414 1.00 91.25 210 LYS A C 1
ATOM 1685 O O . LYS A 1 210 ? 9.746 12.806 -2.644 1.00 91.25 210 LYS A O 1
ATOM 1690 N N . VAL A 1 211 ? 9.013 11.339 -4.181 1.00 91.44 211 VAL A N 1
ATOM 1691 C CA . VAL A 1 211 ? 7.613 11.782 -4.161 1.00 91.44 211 VAL A CA 1
ATOM 1692 C C . VAL A 1 211 ? 6.939 11.390 -2.845 1.00 91.44 211 VAL A C 1
ATOM 1694 O O . VAL A 1 211 ? 6.222 12.194 -2.258 1.00 91.44 211 VAL A O 1
ATOM 1697 N N . LEU A 1 212 ? 7.187 10.174 -2.353 1.00 91.69 212 LEU A N 1
ATOM 1698 C CA . LEU A 1 212 ? 6.612 9.694 -1.097 1.00 91.69 212 LEU A CA 1
ATOM 1699 C C . LEU A 1 212 ? 7.153 10.446 0.124 1.00 91.69 212 LEU A C 1
ATOM 1701 O O . LEU A 1 212 ? 6.385 10.710 1.038 1.00 91.69 212 LEU A O 1
ATOM 1705 N N . GLU A 1 213 ? 8.426 10.840 0.139 1.00 91.00 213 GLU A N 1
ATOM 1706 C CA . GLU A 1 213 ? 8.999 11.685 1.196 1.00 91.00 213 GLU A CA 1
ATOM 1707 C C . GLU A 1 213 ? 8.351 13.073 1.244 1.00 91.00 213 GLU A C 1
ATOM 1709 O O . GLU A 1 213 ? 8.123 13.622 2.323 1.00 91.00 213 GLU A O 1
ATOM 1714 N N . GLU A 1 214 ? 8.066 13.657 0.080 1.00 92.06 214 GLU A N 1
ATOM 1715 C CA . GLU A 1 214 ? 7.364 14.936 -0.019 1.00 92.06 214 GLU A CA 1
ATOM 1716 C C . GLU A 1 214 ? 5.916 14.800 0.469 1.00 92.06 214 GLU A C 1
ATOM 1718 O O . GLU A 1 214 ? 5.503 15.530 1.371 1.00 92.06 214 GLU A O 1
ATOM 1723 N N . ALA A 1 215 ? 5.186 13.797 -0.026 1.00 90.00 215 ALA A N 1
ATOM 1724 C CA . ALA A 1 215 ? 3.832 13.483 0.425 1.00 90.00 215 ALA A CA 1
ATOM 1725 C C . ALA A 1 215 ? 3.767 13.184 1.934 1.00 90.00 215 ALA A C 1
ATOM 1727 O O . ALA A 1 215 ? 2.861 13.641 2.625 1.00 90.00 215 ALA A O 1
ATOM 1728 N N . TYR A 1 216 ? 4.749 12.461 2.473 1.00 90.44 216 TYR A N 1
ATOM 1729 C CA . TYR A 1 216 ? 4.869 12.163 3.899 1.00 90.44 216 TYR A CA 1
ATOM 1730 C C . TYR A 1 216 ? 5.013 13.436 4.741 1.00 90.44 216 TYR A C 1
ATOM 1732 O O . TYR A 1 216 ? 4.318 13.606 5.746 1.00 90.44 216 TYR A O 1
ATOM 1740 N N . LYS A 1 217 ? 5.862 14.377 4.314 1.00 89.25 217 LYS A N 1
ATOM 1741 C CA . LYS A 1 217 ? 6.022 15.668 5.003 1.00 89.25 217 LYS A CA 1
ATOM 1742 C C . LYS A 1 217 ? 4.725 16.477 4.998 1.00 89.25 217 LYS A C 1
ATOM 1744 O O . LYS A 1 217 ? 4.408 17.099 6.008 1.00 89.25 217 LYS A O 1
ATOM 1749 N N . LEU A 1 218 ? 3.989 16.454 3.887 1.00 88.38 218 LEU A N 1
ATOM 1750 C CA . LEU A 1 218 ? 2.733 17.190 3.729 1.00 88.38 218 LEU A CA 1
ATOM 1751 C C . LEU A 1 218 ? 1.580 16.572 4.532 1.00 88.38 218 LEU A C 1
ATOM 1753 O O . LEU A 1 218 ? 0.847 17.293 5.205 1.00 88.38 218 LEU A O 1
ATOM 1757 N N . HIS A 1 219 ? 1.427 15.248 4.474 1.00 87.81 219 HIS A N 1
ATOM 1758 C CA . HIS A 1 219 ? 0.206 14.565 4.911 1.00 87.81 219 HIS A CA 1
ATOM 1759 C C . HIS A 1 219 ? 0.352 13.757 6.199 1.00 87.81 219 HIS A C 1
ATOM 1761 O O . HIS A 1 219 ? -0.662 13.428 6.814 1.00 87.81 219 HIS A O 1
ATOM 1767 N N . VAL A 1 220 ? 1.581 13.443 6.622 1.00 85.19 220 VAL A N 1
ATOM 1768 C CA . VAL A 1 220 ? 1.833 12.636 7.825 1.00 85.19 220 VAL A CA 1
ATOM 1769 C C . VAL A 1 220 ? 2.424 13.475 8.952 1.00 85.19 220 VAL A C 1
ATOM 1771 O O . VAL A 1 220 ? 1.809 13.578 10.009 1.00 85.19 220 VAL A O 1
ATOM 1774 N N . LEU A 1 221 ? 3.557 14.152 8.735 1.00 85.81 221 LEU A N 1
ATOM 1775 C CA . LEU A 1 221 ? 4.220 14.921 9.805 1.00 85.81 221 LEU A CA 1
ATOM 1776 C C . LEU A 1 221 ? 3.373 16.086 10.342 1.00 85.81 221 LEU A C 1
ATOM 1778 O O . LEU A 1 221 ? 3.490 16.452 11.509 1.00 85.81 221 LEU A O 1
ATOM 1782 N N . GLY A 1 222 ? 2.527 16.674 9.494 1.00 77.12 222 GLY A N 1
ATOM 1783 C CA . GLY A 1 222 ? 1.622 17.759 9.875 1.00 77.12 222 GLY A CA 1
ATOM 1784 C C . GLY A 1 222 ? 0.279 17.298 10.446 1.00 77.12 222 GLY A C 1
ATOM 1785 O O . GLY A 1 222 ? -0.535 18.149 10.804 1.00 77.12 222 GLY A O 1
ATOM 1786 N N . ASN A 1 223 ? 0.015 15.988 10.508 1.00 80.06 223 ASN A N 1
ATOM 1787 C CA . ASN A 1 223 ? -1.308 15.458 10.808 1.00 80.06 223 ASN A CA 1
ATOM 1788 C C . ASN A 1 223 ? -1.331 14.657 12.123 1.00 80.06 223 ASN A C 1
ATOM 1790 O O . ASN A 1 223 ? -0.837 13.530 12.162 1.00 80.06 223 ASN A O 1
ATOM 1794 N N . PRO A 1 224 ? -1.984 15.172 13.183 1.00 78.75 224 PRO A N 1
ATOM 1795 C CA . PRO A 1 224 ? -2.065 14.495 14.477 1.00 78.75 224 PRO A CA 1
ATOM 1796 C C . PRO A 1 224 ? -2.652 13.079 14.424 1.00 78.75 224 PRO A C 1
ATOM 1798 O O . PRO A 1 224 ? -2.287 12.250 15.246 1.00 78.75 224 PRO A O 1
ATOM 1801 N N . SER A 1 225 ? -3.537 12.785 13.465 1.00 74.56 225 SER A N 1
ATOM 1802 C CA . SER A 1 225 ? -4.199 11.472 13.346 1.00 74.56 225 SER A CA 1
ATOM 1803 C C . SER A 1 225 ? -3.277 10.337 12.886 1.00 74.56 225 SER A C 1
ATOM 1805 O O . SER A 1 225 ? -3.640 9.169 13.011 1.00 74.56 225 SER A O 1
ATOM 1807 N N . VAL A 1 226 ? -2.108 10.682 12.337 1.00 80.56 226 VAL A N 1
ATOM 1808 C CA . VAL A 1 226 ? -1.095 9.733 11.849 1.00 80.56 226 VAL A CA 1
ATOM 1809 C C . VAL A 1 226 ? 0.311 10.034 12.383 1.00 80.56 226 VAL A C 1
ATOM 1811 O O . VAL A 1 226 ? 1.268 9.329 12.065 1.00 80.56 226 VAL A O 1
ATOM 1814 N N . ALA A 1 227 ? 0.453 11.078 13.204 1.00 80.81 227 ALA A N 1
ATOM 1815 C CA . ALA A 1 227 ? 1.731 11.501 13.768 1.00 80.81 227 ALA A CA 1
ATOM 1816 C C . ALA A 1 227 ? 2.344 10.428 14.679 1.00 80.81 227 ALA A C 1
ATOM 1818 O O . ALA A 1 227 ? 3.561 10.255 14.684 1.00 80.81 227 ALA A O 1
ATOM 1819 N N . ASP A 1 228 ? 1.509 9.661 15.383 1.00 84.88 228 ASP A N 1
ATOM 1820 C CA . ASP A 1 228 ? 1.959 8.571 16.254 1.00 84.88 228 ASP A CA 1
ATOM 1821 C C . ASP A 1 228 ? 2.616 7.423 15.463 1.00 84.88 228 ASP A C 1
ATOM 1823 O O . ASP A 1 228 ? 3.401 6.660 16.021 1.00 84.88 228 ASP A O 1
ATOM 1827 N N . GLN A 1 229 ? 2.361 7.324 14.151 1.00 88.50 229 GLN A N 1
ATOM 1828 C CA . GLN A 1 229 ? 2.991 6.344 13.257 1.00 88.50 229 GLN A CA 1
ATOM 1829 C C . GLN A 1 229 ? 4.250 6.885 12.553 1.00 88.50 229 GLN A C 1
ATOM 1831 O O . GLN A 1 229 ? 4.928 6.140 11.841 1.00 88.50 229 GLN A O 1
ATOM 1836 N N . ALA A 1 230 ? 4.602 8.163 12.738 1.00 86.75 230 ALA A N 1
ATOM 1837 C CA . ALA A 1 230 ? 5.702 8.809 12.018 1.00 86.75 230 ALA A CA 1
ATOM 1838 C C . ALA A 1 230 ? 7.063 8.127 12.253 1.00 86.75 230 ALA A C 1
ATOM 1840 O O . ALA A 1 230 ? 7.856 7.985 11.322 1.00 86.75 230 ALA A O 1
ATOM 1841 N N . GLU A 1 231 ? 7.344 7.663 13.476 1.00 88.31 231 GLU A N 1
ATOM 1842 C CA . GLU A 1 231 ? 8.616 6.997 13.785 1.00 88.31 231 GLU A CA 1
ATOM 1843 C C . GLU A 1 231 ? 8.805 5.710 12.965 1.00 88.31 231 GLU A C 1
ATOM 1845 O O . GLU A 1 231 ? 9.847 5.514 12.337 1.00 88.31 231 GLU A O 1
ATOM 1850 N N . GLU A 1 232 ? 7.791 4.846 12.928 1.00 89.12 232 GLU A N 1
ATOM 1851 C CA . GLU A 1 232 ? 7.851 3.582 12.189 1.00 89.12 232 GLU A CA 1
ATOM 1852 C C . GLU A 1 232 ? 7.807 3.794 10.668 1.00 89.12 232 GLU A C 1
ATOM 1854 O O . GLU A 1 232 ? 8.481 3.090 9.908 1.00 89.12 232 GLU A O 1
ATOM 1859 N N . LEU A 1 233 ? 7.090 4.819 10.200 1.00 87.25 233 LEU A N 1
ATOM 1860 C CA . LEU A 1 233 ? 7.097 5.199 8.786 1.00 87.25 233 LEU A CA 1
ATOM 1861 C C . LEU A 1 233 ? 8.463 5.738 8.338 1.00 87.25 233 LEU A C 1
ATOM 1863 O O . LEU A 1 233 ? 8.909 5.396 7.241 1.00 87.25 233 LEU A O 1
ATOM 1867 N N . ASN A 1 234 ? 9.175 6.482 9.191 1.00 87.75 234 ASN A N 1
ATOM 1868 C CA . ASN A 1 234 ? 10.562 6.876 8.920 1.00 87.75 234 ASN A CA 1
ATOM 1869 C C . ASN A 1 234 ? 11.467 5.644 8.758 1.00 87.75 234 ASN A C 1
ATOM 1871 O O . ASN A 1 234 ? 12.233 5.576 7.799 1.00 87.75 234 ASN A O 1
ATOM 1875 N N . LYS A 1 235 ? 11.324 4.621 9.615 1.00 87.81 235 LYS A N 1
ATOM 1876 C CA . LYS A 1 235 ? 12.083 3.360 9.484 1.00 87.81 235 LYS A CA 1
ATOM 1877 C C . LYS A 1 235 ? 11.802 2.654 8.151 1.00 87.81 235 LYS A C 1
ATOM 1879 O O . LYS A 1 235 ? 12.709 2.058 7.565 1.00 87.81 235 LYS A O 1
ATOM 1884 N N . CYS A 1 236 ? 10.570 2.732 7.643 1.00 86.50 236 CYS A N 1
ATOM 1885 C CA . CYS A 1 236 ? 10.224 2.205 6.320 1.00 86.50 236 CYS A CA 1
ATOM 1886 C C . CYS A 1 236 ? 10.897 2.999 5.189 1.00 86.50 236 CYS A C 1
ATOM 1888 O O . CYS A 1 236 ? 11.458 2.385 4.279 1.00 86.50 236 CYS A O 1
ATOM 1890 N N . LEU A 1 237 ? 10.888 4.335 5.255 1.00 87.62 237 LEU A N 1
ATOM 1891 C CA . LEU A 1 237 ? 11.559 5.209 4.282 1.00 87.62 237 LEU A CA 1
ATOM 1892 C C . LEU A 1 237 ? 13.076 4.959 4.252 1.00 87.62 237 LEU A C 1
ATOM 1894 O O . LEU A 1 237 ? 13.627 4.675 3.185 1.00 87.62 237 LEU A O 1
ATOM 1898 N N . ASP A 1 238 ? 13.724 4.921 5.420 1.00 86.25 238 ASP A N 1
ATOM 1899 C CA . ASP A 1 238 ? 15.142 4.561 5.561 1.00 86.25 238 ASP A CA 1
ATOM 1900 C C . ASP A 1 238 ? 15.415 3.168 4.968 1.00 86.25 238 ASP A C 1
ATOM 1902 O O . ASP A 1 238 ? 16.400 2.918 4.267 1.00 86.25 238 AS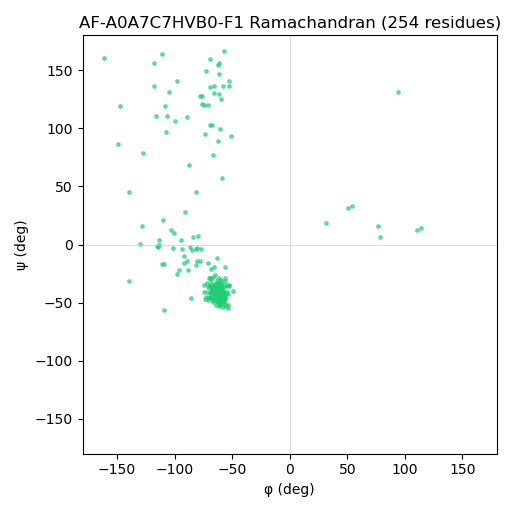P A O 1
ATOM 1906 N N . GLY A 1 239 ? 14.501 2.229 5.218 1.00 82.06 239 GLY A N 1
ATOM 1907 C CA . GLY A 1 239 ? 14.550 0.878 4.684 1.00 82.06 239 GLY A CA 1
ATOM 1908 C C . GLY A 1 239 ? 14.451 0.808 3.153 1.00 82.06 239 GLY A C 1
ATOM 1909 O O . GLY A 1 239 ? 15.132 -0.032 2.547 1.00 82.06 239 GLY A O 1
ATOM 1910 N N . ILE A 1 240 ? 13.647 1.675 2.523 1.00 85.25 240 ILE A N 1
ATOM 1911 C CA . ILE A 1 240 ? 13.578 1.831 1.060 1.00 85.25 240 ILE A CA 1
ATOM 1912 C C . ILE A 1 240 ? 14.925 2.330 0.540 1.00 85.25 240 ILE A C 1
ATOM 1914 O O . ILE A 1 240 ? 15.500 1.688 -0.345 1.00 85.25 240 ILE A O 1
ATOM 1918 N N . GLU A 1 241 ? 15.450 3.419 1.112 1.00 84.06 241 GLU A N 1
ATOM 1919 C CA . GLU A 1 241 ? 16.718 4.041 0.704 1.00 84.06 241 GLU A CA 1
ATOM 1920 C C . GLU A 1 241 ? 17.882 3.038 0.769 1.00 84.06 241 GLU A C 1
ATOM 1922 O O . GLU A 1 241 ? 18.651 2.872 -0.186 1.00 84.06 241 GLU A O 1
ATOM 1927 N N . LEU A 1 242 ? 17.969 2.275 1.861 1.00 83.75 242 LEU A N 1
ATOM 1928 C CA . LEU A 1 242 ? 18.970 1.219 2.013 1.00 83.75 242 LEU A CA 1
ATOM 1929 C C . LEU A 1 242 ? 18.823 0.117 0.950 1.00 83.75 242 LEU A C 1
ATOM 1931 O O . LEU A 1 242 ? 19.830 -0.382 0.441 1.00 83.75 242 LEU A O 1
ATOM 1935 N N . SER A 1 243 ? 17.590 -0.262 0.598 1.00 81.38 243 SER A N 1
ATOM 1936 C CA . SER A 1 243 ? 17.302 -1.372 -0.328 1.00 81.38 243 SER A CA 1
ATOM 1937 C C . SER A 1 243 ? 17.580 -1.024 -1.795 1.00 81.38 243 SER A C 1
ATOM 1939 O O . SER A 1 243 ? 18.054 -1.873 -2.562 1.00 81.38 243 SER A O 1
ATOM 1941 N N . ILE A 1 244 ? 17.334 0.225 -2.200 1.00 84.19 244 ILE A N 1
ATOM 1942 C CA . ILE A 1 244 ? 17.698 0.725 -3.538 1.00 84.19 244 ILE A CA 1
ATOM 1943 C C . ILE A 1 244 ? 19.200 1.054 -3.646 1.00 84.19 244 ILE A C 1
ATOM 1945 O O . ILE A 1 244 ? 19.736 1.101 -4.758 1.00 84.19 244 ILE A O 1
ATOM 1949 N N . GLY A 1 245 ? 19.883 1.129 -2.497 1.00 73.75 245 GLY A N 1
ATOM 1950 C CA . GLY A 1 245 ? 21.289 1.479 -2.325 1.00 73.75 245 GLY A CA 1
ATOM 1951 C C . GLY A 1 245 ? 21.416 2.972 -2.043 1.00 73.75 245 GLY A C 1
ATOM 1952 O O . GLY A 1 245 ? 20.838 3.755 -2.789 1.00 73.75 245 GLY A O 1
ATOM 1953 N N . ARG A 1 246 ? 22.174 3.353 -0.998 1.00 55.56 246 ARG A N 1
ATOM 1954 C CA . ARG A 1 246 ? 22.407 4.756 -0.602 1.00 55.56 246 ARG A CA 1
ATOM 1955 C C . ARG A 1 246 ? 22.861 5.592 -1.804 1.00 55.56 246 ARG A C 1
ATOM 1957 O O . ARG A 1 246 ? 24.047 5.661 -2.116 1.00 55.56 246 ARG A O 1
ATOM 1964 N N . SER A 1 247 ? 21.925 6.240 -2.479 1.00 46.97 247 SER A N 1
ATOM 1965 C CA . SER A 1 247 ? 22.173 7.525 -3.116 1.00 46.97 247 SER A CA 1
ATOM 1966 C C . SER A 1 247 ? 22.353 8.530 -1.982 1.00 46.97 247 SER A C 1
ATOM 1968 O O . SER A 1 247 ? 21.603 8.464 -1.025 1.00 46.97 247 SER A O 1
ATOM 1970 N N . HIS A 1 248 ? 23.349 9.409 -2.043 1.00 42.16 248 HIS A N 1
ATOM 1971 C CA . HIS A 1 248 ? 23.673 10.429 -1.032 1.00 42.16 248 HIS A CA 1
ATOM 1972 C C . HIS A 1 248 ? 22.536 11.445 -0.734 1.00 42.16 248 HIS A C 1
ATOM 1974 O O . HIS A 1 248 ? 22.732 12.644 -0.905 1.00 42.16 248 HIS A O 1
ATOM 1980 N N . VAL A 1 249 ? 21.340 11.015 -0.323 1.00 48.62 249 VAL A N 1
ATOM 1981 C CA . VAL A 1 249 ? 20.177 11.900 -0.135 1.00 48.62 249 VAL A CA 1
ATOM 1982 C C . VAL A 1 249 ? 20.028 12.341 1.329 1.00 48.62 249 VAL A C 1
ATOM 1984 O O . VAL A 1 249 ? 19.515 13.428 1.577 1.00 48.62 249 VAL A O 1
ATOM 1987 N N . MET A 1 250 ? 20.598 11.607 2.292 1.00 40.44 250 MET A N 1
ATOM 1988 C CA . MET A 1 250 ? 20.418 11.882 3.729 1.00 40.44 250 MET A CA 1
ATOM 1989 C C . MET A 1 250 ? 21.647 12.422 4.492 1.00 40.44 250 MET A C 1
ATOM 1991 O O . MET A 1 250 ? 21.679 12.365 5.717 1.00 40.44 250 MET A O 1
ATOM 1995 N N . GLU A 1 251 ? 22.648 13.020 3.832 1.00 41.56 251 GLU A N 1
ATOM 1996 C CA . GLU A 1 251 ? 23.764 13.693 4.547 1.00 41.56 251 GLU A CA 1
ATOM 1997 C C . GLU A 1 251 ? 23.428 15.111 5.070 1.00 41.56 251 GLU A C 1
ATOM 1999 O O . GLU A 1 251 ? 24.298 15.796 5.597 1.00 41.56 251 GLU A O 1
ATOM 2004 N N . GLY A 1 252 ? 22.170 15.564 4.980 1.00 41.56 252 GLY A N 1
ATOM 2005 C CA . GLY A 1 252 ? 21.780 16.937 5.341 1.00 41.56 252 GLY A CA 1
ATOM 2006 C C . GLY A 1 252 ? 20.844 17.126 6.542 1.00 41.56 252 GLY A C 1
ATOM 2007 O O . GLY A 1 252 ? 20.513 18.272 6.835 1.00 41.56 252 GLY A O 1
ATOM 2008 N N . TYR A 1 253 ? 20.365 16.067 7.209 1.00 46.59 253 TYR A N 1
ATOM 2009 C CA . TYR A 1 253 ? 19.159 16.184 8.057 1.00 46.59 253 TYR A CA 1
ATOM 2010 C C . TYR A 1 253 ? 19.254 15.665 9.500 1.00 46.59 253 TYR A C 1
ATOM 2012 O O . TYR A 1 253 ? 18.230 15.561 10.167 1.00 46.59 253 TYR A O 1
ATOM 2020 N N . LEU A 1 254 ? 20.460 15.445 10.035 1.00 36.25 254 LEU A N 1
ATOM 2021 C CA . LEU A 1 254 ? 20.659 15.211 11.479 1.00 36.25 254 LEU A CA 1
ATOM 2022 C C . LEU A 1 254 ? 21.211 16.425 12.248 1.00 36.25 254 LEU A C 1
ATOM 2024 O O . LEU A 1 254 ? 21.565 16.301 13.415 1.00 36.25 254 LEU A O 1
ATOM 2028 N N . GLU A 1 255 ? 21.225 17.612 11.640 1.00 37.06 255 GLU A N 1
ATOM 2029 C CA . GLU A 1 255 ? 21.558 18.865 12.332 1.00 37.06 255 GLU A CA 1
ATOM 2030 C C . GLU A 1 255 ? 20.464 19.923 12.120 1.00 37.06 255 GLU A C 1
ATOM 2032 O O . GLU A 1 255 ? 20.624 20.822 11.294 1.00 37.06 255 GLU A O 1
ATOM 2037 N N . ARG A 1 256 ? 19.349 19.817 12.860 1.00 36.25 256 ARG A N 1
ATOM 2038 C CA . ARG A 1 256 ? 18.528 20.958 13.317 1.00 36.25 256 ARG A CA 1
ATOM 2039 C C . ARG A 1 256 ? 17.874 20.649 14.653 1.00 36.25 256 ARG A C 1
ATOM 2041 O O . ARG A 1 256 ? 17.326 19.535 14.779 1.00 36.25 256 ARG A O 1
#

Radius of gyration: 18.24 Å; Cα contacts (8 Å, |Δi|>4): 287; chains: 1; bounding box: 49×51×46 Å

Foldseek 3Di:
DPPPDDVLLVVLVCVLLVLQPVQEDPVLSVLLVLLLVLLQVLQVVPDDLNHRPSNLLSQLLVLCVVLPLRYPVNSLLSSLSNCLCCVPPRLVSLCVVVVVPPDPDPQGSLNSCCVSSVDNLSSVLSVLQYADPDDPPDDPDLVSVLVSLLVRLCCSQPNDDDPVPDDLLSSLSSLLSNLSSLLSVLQCLVSNPDPVVSLSNLSSSVSNLVSSVVSCVVRACPDPNRVSSNVSSVVSSVSSCVSSPPDPPPPPPPPD

pLDDT: mean 85.99, std 14.1, range [36.25, 98.62]

Mean predicted aligned error: 6.49 Å

Sequence (256 aa):
MENMHYPEVEDLKDQFFGIIENSFSADEAERIRSAHNIASDLHRDKLYASVSYDLHLLEVAEGLVHVGFASDQHADLIIAGLYHDSFEDVPEQLLQFVGSGNGSGDVSVTEALEKITKSEKVALFVQMVSNRPFPDDIEPTEENKIRFYADNLRQKFIGDVSEQEYDPELFGKAVALKIIDTYKNTKRLHSVKSKTKRAYLRKKYTESLKVLEEAYKLHVLGNPSVADQAEELNKCLDGIELSIGRSHVMEGYLER

Secondary structure (DSSP, 8-state):
------HHHHHHHHHHHHHHHHHS-HHHHHHHHHHHHHHHHHTTT-EETTEEHHHHHHHHHHHHIIIII-SGGGHHHHHHHHHTTHHHH-HHHHHHHTT-TTSS----HHHHHHHHHT-HHHHHHHHHHSPPPPPTTS---HHHHHHHHHHHHHHHHTS---TTT--HHHHHHHHHHHHHHHHHHHHGGGG---HHHHHHHHHHHHHHHHHHHHHHHHHTTT-HHHHTTHHHHHHHHHHHHHHH---S-STTSS--

Solvent-accessible surface area (backbone atoms only — not comparable to full-atom values): 14233 Å² total; per-residue (Å²): 130,82,83,80,82,53,68,71,44,54,56,49,49,53,53,44,49,54,49,38,63,74,44,30,54,73,68,54,31,49,49,44,51,53,45,43,54,50,41,36,60,64,35,66,93,43,65,48,88,88,38,60,34,52,43,56,27,49,52,30,25,43,45,45,38,74,38,66,50,58,35,63,98,30,45,53,57,40,42,18,36,40,40,31,57,41,72,66,77,31,42,66,51,47,34,42,74,71,61,48,70,89,59,99,52,92,70,49,65,54,58,31,42,21,65,75,68,73,30,66,67,25,28,49,42,20,59,68,61,36,72,76,80,82,62,90,90,50,74,85,44,74,66,52,48,38,50,50,55,32,49,52,52,34,53,70,58,68,40,93,66,55,83,89,76,63,52,60,62,60,50,22,50,39,50,51,51,47,50,39,44,51,26,58,55,35,68,48,46,81,63,44,83,50,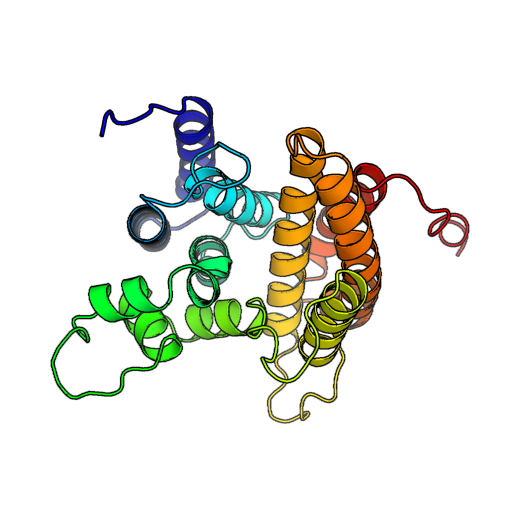65,67,62,34,53,51,50,35,54,36,50,54,49,38,46,59,45,49,57,52,30,39,55,66,31,22,75,72,27,80,88,41,38,89,29,45,68,48,50,48,53,40,52,54,50,29,44,58,54,61,47,81,64,92,76,74,88,74,75,90,79,128